Protein AF-A0A6J8AGY6-F1 (afdb_monomer)

pLDDT: mean 85.34, std 13.59, range [37.97, 97.62]

Foldseek 3Di:
DWFWWDWAPHTFIADEDAPAQFWEDEQVNQVPDPPHFDWDFDPDFDADPVGDTFPFGTWGFIWIGDPPDTDTGIYTYHSDPGGYDYPNNCVVQVWDADPVQCWIAGPNDTTHDDDPPPQPFDFDKDFPDDDDADAQGKDKTKIAGDPRPDGPCPPCQKDWDDDDPVVCVVQVKDWDTDIFGNPDRIDIIMIHRHNDRD

Nearest PDB structures (foldseek):
  7d66-assembly2_I  TM=8.067E-01  e=1.817E-06  Toxoplasma gondii GT1
  7d66-assembly2_L  TM=8.164E-01  e=3.300E-06  Toxoplasma gondii GT1
  7d66-assembly2_K  TM=8.014E-01  e=3.125E-06  Toxoplasma gondii GT1
  5yq8-assembly2_D  TM=7.417E-01  e=4.327E-06  Leishmania major
  5ys4-assembly1_D  TM=6.102E-01  e=2.150E-04  Leishmania major

InterPro domains:
  IPR001995 Peptidase A2A, retrovirus, catalytic [PS50175] (12-89)
  IPR021109 Aspartic peptidase domain superfamily [G3DSA:2.40.70.10] (1-110)
  IPR021109 Aspartic peptidase domain superfamily [SSF50630] (2-96)

Organism: Mytilus coruscus (NCBI:txid42192)

Mean predicted aligned error: 13.18 Å

Sequence (198 aa):
MMVKGHIESVPINWKIDTGAKRTFITEHVFNSIIEKPQLSPVDANYIAADGHSLKCKREAVMLVIFNDHVFEHKIIVGGVKYNLLGEDFILKNRCTWDPDESSFIIKGSRFPLGGNDGKGGSGRVVALQTILVPAGHEAIVKSSVVDKLDSPCKQSFLGILTPEKLFMEKFGLAIARTLVDSNQSVIFTRVLTPDRLM

Secondary structure (DSSP, 8-state):
-EEEEEETTEEEEEEE-TT-SS-EE-HHHHHH-SSPPPPEE----EE-TTSPEE---EEEEEEEEETTEEEEEEEEESS-SS-EE-HHHHHHTT-EEETTTTEEEETTEEEEEESSTT----EEEEESS-----TTEEEEEEEEEEEE---S-TT--EEEE---HHHHHHHT-EE--EEEETTSS-EEEEEEE-SS--

Solvent-accessible surface area (backbone atoms only — not comparable to full-atom values): 11424 Å² total; per-residue (Å²): 100,22,36,74,35,25,48,65,94,37,80,44,63,31,30,63,29,83,88,33,72,54,27,34,35,26,52,67,61,57,68,66,38,84,83,66,64,73,72,41,81,45,95,59,87,45,65,47,97,88,67,51,73,34,72,35,53,33,28,29,66,44,41,40,31,49,89,94,47,79,38,85,41,75,33,35,40,28,56,45,96,56,28,31,42,8,36,52,56,36,62,76,56,63,46,47,75,41,79,89,75,44,24,41,29,50,86,86,45,79,40,67,53,41,58,76,88,81,41,70,57,55,57,48,73,42,69,76,61,92,79,89,69,57,72,62,33,71,49,80,39,55,21,29,70,76,46,68,45,91,24,92,59,86,72,63,48,68,44,72,49,69,68,55,67,71,60,28,66,74,66,58,37,47,54,57,73,39,83,40,55,66,77,45,81,61,42,80,44,45,38,33,25,54,74,61,90,126

Structure (mmCIF, N/CA/C/O backbone):
data_AF-A0A6J8AGY6-F1
#
_entry.id   AF-A0A6J8AGY6-F1
#
loop_
_atom_site.group_PDB
_atom_site.id
_atom_site.type_symbol
_atom_site.label_atom_id
_atom_site.label_alt_id
_atom_site.label_comp_id
_atom_site.label_asym_id
_atom_site.label_entity_id
_atom_site.label_seq_id
_atom_site.pdbx_PDB_ins_code
_atom_site.Cartn_x
_atom_site.Cartn_y
_atom_site.Cartn_z
_atom_site.occupancy
_atom_site.B_iso_or_equiv
_atom_site.auth_seq_id
_atom_site.auth_comp_id
_atom_site.auth_asym_id
_atom_site.auth_atom_id
_atom_site.pdbx_PDB_model_num
ATOM 1 N N . MET A 1 1 ? -2.021 0.980 0.919 1.00 80.19 1 MET A N 1
ATOM 2 C CA . MET A 1 1 ? -1.129 2.002 1.492 1.00 80.19 1 MET A CA 1
ATOM 3 C C . MET A 1 1 ? -0.307 2.580 0.357 1.00 80.19 1 MET A C 1
ATOM 5 O O . MET A 1 1 ? 0.272 1.793 -0.385 1.00 80.19 1 MET A O 1
ATOM 9 N N . MET A 1 2 ? -0.320 3.896 0.167 1.00 89.06 2 MET A N 1
ATOM 10 C CA . MET A 1 2 ? 0.468 4.570 -0.864 1.00 89.06 2 MET A CA 1
ATOM 11 C C . MET A 1 2 ? 1.453 5.546 -0.229 1.00 89.06 2 MET A C 1
ATOM 13 O O . MET A 1 2 ? 1.167 6.131 0.811 1.00 89.06 2 MET A O 1
ATOM 17 N N . VAL A 1 3 ? 2.576 5.778 -0.887 1.00 91.81 3 VAL A N 1
ATOM 18 C CA . VAL A 1 3 ? 3.523 6.838 -0.542 1.00 91.81 3 VAL A CA 1
ATOM 19 C C . VAL A 1 3 ? 3.837 7.640 -1.801 1.00 91.81 3 VAL A C 1
ATOM 21 O O . VAL A 1 3 ? 3.983 7.076 -2.888 1.00 91.81 3 VAL A O 1
ATOM 24 N N . LYS A 1 4 ? 3.868 8.968 -1.682 1.00 93.00 4 LYS A N 1
ATOM 25 C CA . LYS A 1 4 ? 4.228 9.852 -2.796 1.00 93.00 4 LYS A CA 1
ATOM 26 C C . LYS A 1 4 ? 5.735 9.795 -3.020 1.00 93.00 4 LYS A C 1
ATOM 28 O O . LYS A 1 4 ? 6.499 9.816 -2.060 1.00 93.00 4 LYS A O 1
ATOM 33 N N . GLY A 1 5 ? 6.148 9.757 -4.276 1.00 94.25 5 GLY A N 1
ATOM 34 C CA . GLY A 1 5 ? 7.548 9.842 -4.672 1.00 94.25 5 GLY A CA 1
ATOM 35 C C . GLY A 1 5 ? 7.657 10.210 -6.143 1.00 94.25 5 GLY A C 1
ATOM 36 O O . GLY A 1 5 ? 6.667 10.589 -6.772 1.00 94.25 5 GLY A O 1
ATOM 37 N N . HIS A 1 6 ? 8.852 10.074 -6.693 1.00 96.12 6 HIS A N 1
ATOM 38 C CA . HIS A 1 6 ? 9.084 10.193 -8.124 1.00 96.12 6 HIS A CA 1
ATOM 39 C C . HIS A 1 6 ? 9.781 8.942 -8.644 1.00 96.12 6 HIS A C 1
ATOM 41 O O . HIS A 1 6 ? 10.454 8.222 -7.896 1.00 96.12 6 HIS A O 1
ATOM 47 N N . ILE A 1 7 ? 9.588 8.692 -9.932 1.00 96.38 7 ILE A N 1
ATOM 48 C CA . ILE A 1 7 ? 10.450 7.829 -10.720 1.00 96.38 7 ILE A CA 1
ATOM 49 C C . ILE A 1 7 ? 11.063 8.668 -11.829 1.00 96.38 7 ILE A C 1
ATOM 51 O O . ILE A 1 7 ? 10.335 9.292 -12.602 1.00 96.38 7 ILE A O 1
ATOM 55 N N . GLU A 1 8 ? 12.389 8.732 -11.874 1.00 95.06 8 GLU A N 1
ATOM 56 C CA . GLU A 1 8 ? 13.093 9.761 -12.638 1.00 95.06 8 GLU A CA 1
ATOM 57 C C . GLU A 1 8 ? 12.510 11.152 -12.310 1.00 95.06 8 GLU A C 1
ATOM 59 O O . GLU A 1 8 ? 12.400 11.532 -11.145 1.00 95.06 8 GLU A O 1
ATOM 64 N N . SER A 1 9 ? 12.057 11.894 -13.322 1.00 89.19 9 SER A N 1
ATOM 65 C CA . SER A 1 9 ? 11.386 13.189 -13.180 1.00 89.19 9 SER A CA 1
ATOM 66 C C . SER A 1 9 ? 9.858 13.106 -13.033 1.00 89.19 9 SER A C 1
ATOM 68 O O . SER A 1 9 ? 9.195 14.141 -12.960 1.00 89.19 9 SER A O 1
ATOM 70 N N . VAL A 1 10 ? 9.268 11.905 -12.993 1.00 95.56 10 VAL A N 1
ATOM 71 C CA . VAL A 1 10 ? 7.809 11.713 -13.021 1.00 95.56 10 VAL A CA 1
ATOM 72 C C . VAL A 1 10 ? 7.253 11.518 -11.604 1.00 95.56 10 VAL A C 1
ATOM 74 O O . VAL A 1 10 ? 7.587 10.522 -10.957 1.00 95.56 10 VAL A O 1
ATOM 77 N N . PRO A 1 11 ? 6.365 12.404 -11.110 1.00 94.81 11 PRO A N 1
ATOM 78 C CA . PRO A 1 11 ? 5.706 12.216 -9.821 1.00 94.81 11 PRO A CA 1
ATOM 79 C C . PRO A 1 11 ? 4.727 11.042 -9.874 1.00 94.81 11 PRO A C 1
ATOM 81 O O . PRO A 1 11 ? 3.885 10.956 -10.771 1.00 94.81 11 PRO A O 1
ATOM 84 N N . ILE A 1 12 ? 4.797 10.150 -8.885 1.00 94.69 12 ILE A N 1
ATOM 85 C CA . ILE A 1 12 ? 3.939 8.966 -8.800 1.00 94.69 12 ILE A CA 1
ATOM 86 C C . ILE A 1 12 ? 3.517 8.645 -7.366 1.00 94.69 12 ILE A C 1
ATOM 88 O O . ILE A 1 12 ? 4.176 8.984 -6.384 1.00 94.69 12 ILE A O 1
ATOM 92 N N . ASN A 1 13 ? 2.404 7.922 -7.254 1.00 93.06 13 ASN A N 1
ATOM 93 C CA . ASN A 1 13 ? 2.011 7.258 -6.019 1.00 93.06 13 ASN A CA 1
ATOM 94 C C . ASN A 1 13 ? 2.488 5.803 -6.064 1.00 93.06 13 ASN A C 1
ATOM 96 O O . ASN A 1 13 ? 2.074 5.036 -6.940 1.00 93.06 13 ASN A O 1
ATOM 100 N N . TRP A 1 14 ? 3.323 5.425 -5.102 1.00 94.50 14 TRP A N 1
ATOM 101 C CA . TRP A 1 14 ? 3.795 4.062 -4.897 1.00 94.50 14 TRP A CA 1
ATOM 102 C C . TRP A 1 14 ? 2.850 3.315 -3.974 1.00 94.50 14 TRP A C 1
ATOM 104 O O . TRP A 1 14 ? 2.705 3.705 -2.819 1.00 94.50 14 TRP A O 1
ATOM 114 N N . LYS A 1 15 ? 2.237 2.227 -4.435 1.00 94.06 15 LYS A N 1
ATOM 115 C CA . LYS A 1 15 ? 1.564 1.279 -3.549 1.00 94.06 15 LYS A CA 1
ATOM 116 C C . LYS A 1 15 ? 2.631 0.453 -2.841 1.00 94.06 15 LYS A C 1
ATOM 118 O O . LYS A 1 15 ? 3.348 -0.296 -3.495 1.00 94.06 15 LYS A O 1
ATOM 123 N N . ILE A 1 16 ? 2.719 0.569 -1.521 1.00 92.44 16 ILE A N 1
ATOM 124 C CA . ILE A 1 16 ? 3.600 -0.289 -0.723 1.00 92.44 16 ILE A CA 1
ATOM 125 C C . ILE A 1 16 ? 2.981 -1.685 -0.710 1.00 92.44 16 ILE A C 1
ATOM 127 O O . ILE A 1 16 ? 1.835 -1.848 -0.277 1.00 92.44 16 ILE A O 1
ATOM 131 N N . ASP A 1 17 ? 3.712 -2.666 -1.236 1.00 91.06 17 ASP A N 1
ATOM 132 C CA . ASP A 1 17 ? 3.214 -4.022 -1.446 1.00 91.06 17 ASP A CA 1
ATOM 133 C C . ASP A 1 17 ? 4.260 -5.049 -1.002 1.00 91.06 17 ASP A C 1
ATOM 135 O O . ASP A 1 17 ? 5.117 -5.479 -1.770 1.00 91.06 17 ASP A O 1
ATOM 139 N N . THR A 1 18 ? 4.182 -5.455 0.267 1.00 87.12 18 THR A N 1
ATOM 140 C CA . THR A 1 18 ? 5.059 -6.491 0.835 1.00 87.12 18 THR A CA 1
ATOM 141 C C . THR A 1 18 ? 4.805 -7.878 0.240 1.00 87.12 18 THR A C 1
ATOM 143 O O . THR A 1 18 ? 5.631 -8.765 0.418 1.00 87.12 18 THR A O 1
ATOM 146 N N . GLY A 1 19 ? 3.693 -8.082 -0.479 1.00 88.19 19 GLY A N 1
ATOM 147 C CA . GLY A 1 19 ? 3.430 -9.313 -1.228 1.00 88.19 19 GLY A CA 1
ATOM 148 C C . GLY A 1 19 ? 4.116 -9.348 -2.597 1.00 88.19 19 GLY A C 1
ATOM 149 O O . GLY A 1 19 ? 4.210 -10.411 -3.215 1.00 88.19 19 GLY A O 1
ATOM 150 N N . ALA A 1 20 ? 4.613 -8.209 -3.086 1.00 90.38 20 ALA A N 1
ATOM 151 C CA . ALA A 1 20 ? 5.329 -8.124 -4.349 1.00 90.38 20 ALA A CA 1
ATOM 152 C C . ALA A 1 20 ? 6.838 -8.292 -4.126 1.00 90.38 20 ALA A C 1
ATOM 154 O O . ALA A 1 20 ? 7.496 -7.420 -3.572 1.00 90.38 20 ALA A O 1
ATOM 155 N N . LYS A 1 21 ? 7.426 -9.381 -4.638 1.00 92.44 21 LYS A N 1
ATOM 156 C CA . LYS A 1 21 ? 8.881 -9.632 -4.538 1.00 92.44 21 LYS A CA 1
ATOM 157 C C . LYS A 1 21 ? 9.747 -8.640 -5.318 1.00 92.44 21 LYS A C 1
ATOM 159 O O . LYS A 1 21 ? 10.954 -8.582 -5.109 1.00 92.44 21 LYS A O 1
ATOM 164 N N . ARG A 1 22 ? 9.161 -7.934 -6.285 1.00 94.44 22 ARG A N 1
ATOM 165 C CA . ARG A 1 22 ? 9.844 -6.975 -7.159 1.00 94.44 22 ARG A CA 1
ATOM 166 C C . ARG A 1 22 ? 9.083 -5.661 -7.180 1.00 94.44 22 ARG A C 1
ATOM 168 O O . ARG A 1 22 ? 7.877 -5.640 -6.945 1.00 94.44 22 ARG A O 1
ATOM 175 N N . THR A 1 23 ? 9.791 -4.588 -7.489 1.00 96.56 23 THR A N 1
ATOM 176 C CA . THR A 1 23 ? 9.216 -3.255 -7.672 1.00 96.56 23 THR A CA 1
ATOM 177 C C . THR A 1 23 ? 8.765 -3.077 -9.122 1.00 96.56 23 THR A C 1
ATOM 179 O O . THR A 1 23 ? 9.503 -3.408 -10.055 1.00 96.56 23 THR A O 1
ATOM 182 N N . PHE A 1 24 ? 7.547 -2.565 -9.310 1.00 96.31 24 PHE A N 1
ATOM 183 C CA . PHE A 1 24 ? 6.899 -2.430 -10.617 1.00 96.31 24 PHE A CA 1
ATOM 184 C C . PHE A 1 24 ? 6.413 -1.003 -10.862 1.00 96.31 24 PHE A C 1
ATOM 186 O O . PHE A 1 24 ? 5.882 -0.359 -9.957 1.00 96.31 24 PHE A O 1
ATOM 193 N N . ILE A 1 25 ? 6.469 -0.554 -12.112 1.00 96.62 25 ILE A N 1
ATOM 194 C CA . ILE A 1 25 ? 5.735 0.629 -12.577 1.00 96.62 25 ILE A CA 1
ATOM 195 C C . ILE A 1 25 ? 4.789 0.259 -13.713 1.00 96.62 25 ILE A C 1
ATOM 197 O O . ILE A 1 25 ? 5.011 -0.695 -14.460 1.00 96.62 25 ILE A O 1
ATOM 201 N N . THR A 1 26 ? 3.722 1.034 -13.859 1.00 94.81 26 THR A N 1
ATOM 202 C CA . THR A 1 26 ? 2.809 0.901 -15.000 1.00 94.81 26 THR A CA 1
ATOM 203 C C . THR A 1 26 ? 3.488 1.338 -16.305 1.00 94.81 26 THR A C 1
ATOM 205 O O . THR A 1 26 ? 4.379 2.189 -16.300 1.00 94.81 26 THR A O 1
ATOM 208 N N . GLU A 1 27 ? 3.036 0.806 -17.447 1.00 93.19 27 GLU A N 1
ATOM 209 C CA . GLU A 1 27 ? 3.536 1.242 -18.765 1.00 93.19 27 GLU A CA 1
ATOM 210 C C . GLU A 1 27 ? 3.277 2.730 -19.005 1.00 93.19 27 GLU A C 1
ATOM 212 O O . GLU A 1 27 ? 4.114 3.423 -19.573 1.00 93.19 27 GLU A O 1
ATOM 217 N N . HIS A 1 28 ? 2.134 3.233 -18.529 1.00 93.69 28 HIS A N 1
ATOM 218 C CA . HIS A 1 28 ? 1.784 4.646 -18.617 1.00 93.69 28 HIS A CA 1
ATOM 219 C C . HIS A 1 28 ? 2.856 5.530 -17.970 1.00 93.69 28 HIS A C 1
ATOM 221 O O . HIS A 1 28 ? 3.349 6.450 -18.612 1.00 93.69 28 HIS A O 1
ATOM 227 N N . VAL A 1 29 ? 3.264 5.211 -16.736 1.00 95.62 29 VAL A N 1
ATOM 228 C CA . VAL A 1 29 ? 4.314 5.957 -16.026 1.00 95.62 29 VAL A CA 1
ATOM 229 C C . VAL A 1 29 ? 5.635 5.912 -16.784 1.00 95.62 29 VAL A C 1
ATOM 231 O O . VAL A 1 29 ? 6.247 6.957 -16.980 1.00 95.62 29 VAL A O 1
ATOM 234 N N . PHE A 1 30 ? 6.051 4.735 -17.264 1.00 95.38 30 PHE A N 1
ATOM 235 C CA . PHE A 1 30 ? 7.273 4.616 -18.064 1.00 95.38 30 PHE A CA 1
ATOM 236 C C . PHE A 1 30 ? 7.223 5.488 -19.327 1.00 95.38 30 PHE A C 1
ATOM 238 O O . PHE A 1 30 ? 8.188 6.167 -19.676 1.00 95.38 30 PHE A O 1
ATOM 245 N N . ASN A 1 31 ? 6.077 5.505 -20.007 1.00 94.19 31 ASN A N 1
ATOM 246 C CA . ASN A 1 31 ? 5.892 6.291 -21.221 1.00 94.19 31 ASN A CA 1
ATOM 247 C C . ASN A 1 31 ? 5.943 7.803 -20.961 1.00 94.19 31 ASN A C 1
ATOM 249 O O . ASN A 1 31 ? 6.384 8.539 -21.849 1.00 94.19 31 ASN A O 1
ATOM 253 N N . SER A 1 32 ? 5.557 8.247 -19.759 1.00 95.25 32 SER A N 1
ATOM 254 C CA . SER A 1 32 ? 5.641 9.644 -19.312 1.00 95.25 32 SER A CA 1
ATOM 255 C C . SER A 1 32 ? 7.060 10.117 -18.986 1.00 95.25 32 SER A C 1
ATOM 257 O O . SER A 1 32 ? 7.269 11.322 -18.866 1.00 95.25 32 SER A O 1
ATOM 259 N N . ILE A 1 33 ? 8.038 9.215 -18.857 1.00 95.19 33 ILE A N 1
ATOM 260 C CA . ILE A 1 33 ? 9.437 9.605 -18.651 1.00 95.19 33 ILE A CA 1
ATOM 261 C C . ILE A 1 33 ? 9.968 10.246 -19.943 1.00 95.19 33 ILE A C 1
ATOM 263 O O . ILE A 1 33 ? 9.842 9.670 -21.033 1.00 95.19 33 ILE A O 1
ATOM 267 N N . ILE A 1 34 ? 10.550 11.444 -19.811 1.00 91.81 34 ILE A N 1
ATOM 268 C CA . ILE A 1 34 ? 11.113 12.223 -20.926 1.00 91.81 34 ILE A CA 1
ATOM 269 C C . ILE A 1 34 ? 12.349 11.506 -21.480 1.00 91.81 34 ILE A C 1
ATOM 271 O O . ILE A 1 34 ? 12.348 11.059 -22.626 1.00 91.81 34 ILE A O 1
ATOM 275 N N . GLU A 1 35 ? 13.370 11.331 -20.641 1.00 91.56 35 GLU A N 1
ATOM 276 C CA . GLU A 1 35 ? 14.593 10.598 -20.972 1.00 91.56 35 GLU A CA 1
ATOM 277 C C . GLU A 1 35 ? 14.435 9.138 -20.552 1.00 91.56 35 GLU A C 1
ATOM 279 O O . GLU A 1 35 ? 14.661 8.770 -19.403 1.00 91.56 35 GLU A O 1
ATOM 284 N N . LYS A 1 36 ? 13.947 8.306 -21.478 1.00 92.06 36 LYS A N 1
ATOM 285 C CA . LYS A 1 36 ? 13.595 6.915 -21.174 1.00 92.06 36 LYS A CA 1
ATOM 286 C C . LYS A 1 36 ? 14.845 6.072 -20.890 1.00 92.06 36 LYS A C 1
ATOM 288 O O . LYS A 1 36 ? 15.692 5.951 -21.777 1.00 92.06 36 LYS A O 1
ATOM 293 N N . PRO A 1 37 ? 14.915 5.402 -19.726 1.00 93.25 37 PRO A N 1
ATOM 294 C CA . PRO A 1 37 ? 15.956 4.425 -19.441 1.00 93.25 37 PRO A CA 1
ATOM 295 C C . PRO A 1 37 ? 15.928 3.261 -20.436 1.00 93.25 37 PRO A C 1
ATOM 297 O O . PRO A 1 37 ? 14.868 2.874 -20.944 1.00 93.25 37 PRO A O 1
ATOM 300 N N . GLN A 1 38 ? 17.096 2.672 -20.699 1.00 94.50 38 GLN A N 1
ATOM 301 C CA . GLN A 1 38 ? 17.204 1.523 -21.592 1.00 94.50 38 GLN A CA 1
ATOM 302 C C . GLN A 1 38 ? 16.512 0.302 -20.978 1.00 94.50 38 GLN A C 1
ATOM 304 O O . GLN A 1 38 ? 16.843 -0.137 -19.879 1.00 94.50 38 GLN A O 1
ATOM 309 N N . LEU A 1 39 ? 15.565 -0.269 -21.724 1.00 93.81 39 LEU A N 1
ATOM 310 C CA . LEU A 1 39 ? 14.871 -1.486 -21.324 1.00 93.81 39 LEU A CA 1
ATOM 311 C C . LEU A 1 39 ? 15.707 -2.723 -21.663 1.00 93.81 39 LEU A C 1
ATOM 313 O O . LEU A 1 39 ? 16.164 -2.879 -22.797 1.00 93.81 39 LEU A O 1
ATOM 317 N N . SER A 1 40 ? 15.816 -3.640 -20.709 1.00 93.00 40 SER A N 1
ATOM 318 C CA . SER A 1 40 ? 16.304 -5.002 -20.912 1.00 93.00 40 SER A CA 1
ATOM 319 C C . SER A 1 40 ? 15.148 -6.005 -20.828 1.00 93.00 40 SER A C 1
ATOM 321 O O . SER A 1 40 ? 14.166 -5.755 -20.119 1.00 93.00 40 SER A O 1
ATOM 323 N N . PRO A 1 41 ? 15.218 -7.134 -21.553 1.00 89.31 41 PRO A N 1
ATOM 324 C CA . PRO A 1 41 ? 14.242 -8.205 -21.405 1.00 89.31 41 PRO A CA 1
ATOM 325 C C . PRO A 1 41 ? 14.274 -8.777 -19.985 1.00 89.31 41 PRO A C 1
ATOM 327 O O . PRO A 1 41 ? 15.308 -8.762 -19.317 1.00 89.31 41 PRO A O 1
ATOM 330 N N . VAL A 1 42 ? 13.126 -9.281 -19.539 1.00 85.25 42 VAL A N 1
ATOM 331 C CA . VAL A 1 42 ? 13.013 -10.031 -18.286 1.00 85.25 42 VAL A CA 1
ATOM 332 C C . VAL A 1 42 ? 12.729 -11.486 -18.619 1.00 85.25 42 VAL A C 1
ATOM 334 O O . VAL A 1 42 ? 11.708 -11.783 -19.234 1.00 85.25 42 VAL A O 1
ATOM 337 N N . ASP A 1 43 ? 13.605 -12.385 -18.175 1.00 69.00 43 ASP A N 1
ATOM 338 C CA . ASP A 1 43 ? 13.467 -13.831 -18.408 1.00 69.00 43 ASP A CA 1
ATOM 339 C C . ASP A 1 43 ? 12.476 -14.508 -17.441 1.00 69.00 43 ASP A C 1
ATOM 341 O O . ASP A 1 43 ? 12.213 -15.707 -17.528 1.00 69.00 43 ASP A O 1
ATOM 345 N N . ALA A 1 44 ? 11.907 -13.747 -16.502 1.00 76.19 44 ALA A N 1
ATOM 346 C CA . ALA A 1 44 ? 10.995 -14.247 -15.483 1.00 76.19 44 ALA A CA 1
ATOM 347 C C . ALA A 1 44 ? 9.522 -14.030 -15.862 1.00 76.19 44 ALA A C 1
ATOM 349 O O . ALA A 1 44 ? 9.101 -12.922 -16.190 1.00 76.19 44 ALA A O 1
ATOM 350 N N . ASN A 1 45 ? 8.713 -15.082 -15.710 1.00 79.56 45 ASN A N 1
ATOM 351 C CA . ASN A 1 45 ? 7.257 -14.970 -15.730 1.00 79.56 45 ASN A CA 1
ATOM 352 C C . ASN A 1 45 ? 6.762 -14.549 -14.344 1.00 79.56 45 ASN A C 1
ATOM 354 O O . ASN A 1 45 ? 6.869 -15.311 -13.382 1.00 79.56 45 ASN A O 1
ATOM 358 N N . TYR A 1 46 ? 6.196 -13.350 -14.244 1.00 83.38 46 TYR A N 1
ATOM 359 C CA . TYR A 1 46 ? 5.570 -12.890 -13.009 1.00 83.38 46 TYR A CA 1
ATOM 360 C C . TYR A 1 46 ? 4.118 -13.357 -12.928 1.00 83.38 46 TYR A C 1
ATOM 362 O O . TYR A 1 46 ? 3.388 -13.350 -13.921 1.00 83.38 46 TYR A O 1
ATOM 370 N N . ILE A 1 47 ? 3.706 -13.757 -11.728 1.00 83.50 47 ILE A N 1
ATOM 371 C CA . ILE A 1 47 ? 2.361 -14.243 -11.423 1.00 83.50 47 ILE A CA 1
ATOM 372 C C . ILE A 1 47 ? 1.798 -13.349 -10.318 1.00 83.50 47 ILE A C 1
ATOM 374 O O . ILE A 1 47 ? 2.475 -13.105 -9.317 1.00 83.50 47 ILE A O 1
ATOM 378 N N . ALA A 1 48 ? 0.591 -12.826 -10.517 1.00 82.31 48 ALA A N 1
ATOM 379 C CA . ALA A 1 48 ? -0.123 -12.077 -9.490 1.00 82.31 48 ALA A CA 1
ATOM 380 C C . ALA A 1 48 ? -0.645 -12.996 -8.380 1.00 82.31 48 ALA A C 1
ATOM 382 O O . ALA A 1 48 ? -0.714 -14.213 -8.522 1.00 82.31 48 ALA A O 1
ATOM 383 N N . ALA A 1 49 ? -1.051 -12.398 -7.260 1.00 76.44 49 ALA A N 1
ATOM 384 C CA . ALA A 1 49 ? -1.546 -13.139 -6.101 1.00 76.44 49 ALA A CA 1
ATOM 385 C C . ALA A 1 49 ? -2.800 -13.996 -6.386 1.00 76.44 49 ALA A C 1
ATOM 387 O O . ALA A 1 49 ? -3.042 -14.975 -5.691 1.00 76.44 49 ALA A O 1
ATOM 388 N N . ASP A 1 50 ? -3.583 -13.650 -7.407 1.00 78.56 50 ASP A N 1
ATOM 389 C CA . ASP A 1 50 ? -4.760 -14.392 -7.884 1.00 78.56 50 ASP A CA 1
ATOM 390 C C . ASP A 1 50 ? -4.421 -15.449 -8.961 1.00 78.56 50 ASP A C 1
ATOM 392 O O . ASP A 1 50 ? -5.318 -16.078 -9.520 1.00 78.56 50 ASP A O 1
ATOM 396 N N . GLY A 1 51 ? -3.135 -15.651 -9.265 1.00 79.56 51 GLY A N 1
ATOM 397 C CA . GLY A 1 51 ? -2.645 -16.702 -10.155 1.00 79.56 51 GLY A CA 1
ATOM 398 C C . GLY A 1 51 ? -2.555 -16.331 -11.637 1.00 79.56 51 GLY A C 1
ATOM 399 O O . GLY A 1 51 ? -2.046 -17.139 -12.416 1.00 79.56 51 GLY A O 1
ATOM 400 N N . HIS A 1 52 ? -2.985 -15.136 -12.065 1.00 82.19 52 HIS A N 1
ATOM 401 C CA . HIS A 1 52 ? -2.816 -14.747 -13.471 1.00 82.19 52 HIS A CA 1
ATOM 402 C C . HIS A 1 52 ? -1.380 -14.299 -13.777 1.00 82.19 52 HIS A C 1
AT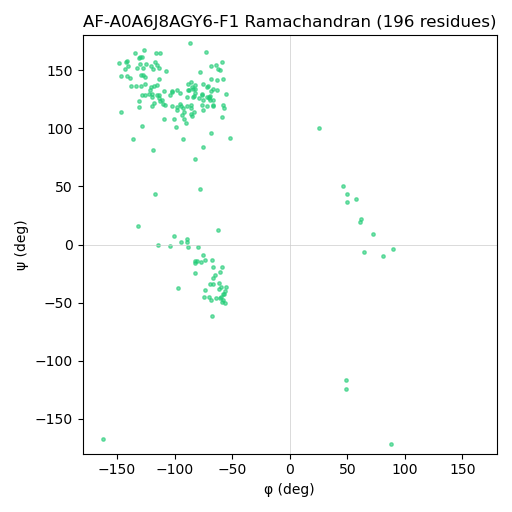OM 404 O O . HIS A 1 52 ? -0.687 -13.712 -12.945 1.00 82.19 52 HIS A O 1
ATOM 410 N N . SER A 1 53 ? -0.931 -14.551 -15.009 1.00 83.94 53 SER A N 1
ATOM 411 C CA . SER A 1 53 ? 0.383 -14.103 -15.473 1.00 83.94 53 SER A CA 1
ATOM 412 C C . SER A 1 53 ? 0.372 -12.607 -15.787 1.00 83.94 53 SER A C 1
ATOM 414 O O . SER A 1 53 ? -0.481 -12.118 -16.535 1.00 83.94 53 SER A O 1
ATOM 416 N N . LEU A 1 54 ? 1.345 -11.882 -15.238 1.00 83.25 54 LEU A N 1
ATOM 417 C CA . LEU A 1 54 ? 1.557 -10.474 -15.538 1.00 83.25 54 LEU A CA 1
ATOM 418 C C . LEU A 1 54 ? 2.345 -10.343 -16.838 1.00 83.25 54 LEU A C 1
ATOM 420 O O . LEU A 1 54 ? 3.410 -10.935 -17.010 1.00 83.25 54 LEU A O 1
ATOM 424 N N . LYS A 1 55 ? 1.848 -9.509 -17.754 1.00 80.75 55 LYS A N 1
ATOM 425 C CA . LYS A 1 55 ? 2.506 -9.214 -19.036 1.00 80.75 55 LYS A CA 1
ATOM 426 C C . LYS A 1 55 ? 3.673 -8.228 -18.871 1.00 80.75 55 LYS A C 1
ATOM 428 O O . LYS A 1 55 ? 3.766 -7.257 -19.612 1.00 80.75 55 LYS A O 1
ATOM 433 N N . CYS A 1 56 ? 4.561 -8.459 -17.909 1.00 79.69 56 CYS A N 1
ATOM 434 C CA . CYS A 1 56 ? 5.779 -7.669 -17.747 1.00 79.69 56 CYS A CA 1
ATOM 435 C C . CYS A 1 56 ? 6.916 -8.367 -18.496 1.00 79.69 56 CYS A C 1
ATOM 437 O O . CYS A 1 56 ? 7.328 -9.451 -18.098 1.00 79.69 56 CYS A O 1
ATOM 439 N N . LYS A 1 57 ? 7.419 -7.779 -19.586 1.00 75.44 57 LYS A N 1
ATOM 440 C CA . LYS A 1 57 ? 8.524 -8.376 -20.370 1.00 75.44 57 LYS A CA 1
ATOM 441 C C . LYS A 1 57 ? 9.813 -7.564 -20.341 1.00 75.44 57 LYS A C 1
ATOM 443 O O . LYS A 1 57 ? 10.771 -7.923 -21.020 1.00 75.44 57 LYS A O 1
ATOM 448 N N . ARG A 1 58 ? 9.817 -6.432 -19.636 1.00 90.38 58 ARG A N 1
ATOM 449 C CA . ARG A 1 58 ? 10.909 -5.463 -19.682 1.00 90.38 58 ARG A CA 1
ATOM 450 C C . ARG A 1 58 ? 11.207 -4.921 -18.292 1.00 90.38 58 ARG A C 1
ATOM 452 O O . ARG A 1 58 ? 10.291 -4.714 -17.497 1.00 90.38 58 ARG A O 1
ATOM 459 N N . GLU A 1 59 ? 12.480 -4.688 -18.025 1.00 94.44 59 GLU A N 1
ATOM 460 C CA . GLU A 1 59 ? 12.968 -4.015 -16.826 1.00 94.44 59 GLU A CA 1
ATOM 461 C C . GLU A 1 59 ? 13.962 -2.926 -17.206 1.00 94.44 59 GLU A C 1
ATOM 463 O O . GLU A 1 59 ? 14.508 -2.927 -18.308 1.00 94.44 59 GLU A O 1
ATOM 468 N N . ALA A 1 60 ? 14.182 -1.990 -16.297 1.00 95.62 60 ALA A N 1
ATOM 469 C CA . ALA A 1 60 ? 15.221 -0.982 -16.423 1.00 95.62 60 ALA A CA 1
ATOM 470 C C . ALA A 1 60 ? 15.742 -0.599 -15.041 1.00 95.62 60 ALA A C 1
ATOM 472 O O . ALA A 1 60 ? 15.057 -0.758 -14.028 1.00 95.62 60 ALA A O 1
ATOM 473 N N . VAL A 1 61 ? 16.971 -0.099 -15.011 1.00 96.69 61 VAL A N 1
ATOM 474 C CA . VAL A 1 61 ? 17.516 0.569 -13.833 1.00 96.69 61 VAL A CA 1
ATOM 475 C C . VAL A 1 61 ? 17.046 2.018 -13.868 1.00 96.69 61 VAL A C 1
ATOM 477 O O . VAL A 1 61 ? 17.159 2.668 -14.904 1.00 96.69 61 VAL A O 1
ATOM 480 N N . MET A 1 62 ? 16.455 2.474 -12.767 1.00 97.31 62 MET A N 1
ATOM 481 C CA . MET A 1 62 ? 15.814 3.781 -12.667 1.00 97.31 62 MET A CA 1
ATOM 482 C C . MET A 1 62 ? 16.062 4.427 -11.309 1.00 97.31 62 MET A C 1
ATOM 484 O O . MET A 1 62 ? 16.295 3.732 -10.312 1.00 97.31 62 MET A O 1
ATOM 488 N N . LEU A 1 63 ? 15.938 5.748 -11.256 1.00 97.56 63 LEU A N 1
ATOM 489 C CA . LEU A 1 63 ? 15.997 6.528 -10.028 1.00 97.56 63 LEU A CA 1
ATOM 490 C C . LEU A 1 63 ? 14.619 6.595 -9.365 1.00 97.56 63 LEU A C 1
ATOM 492 O O . LEU A 1 63 ? 13.698 7.237 -9.861 1.00 97.56 63 LEU A O 1
ATOM 496 N N . VAL A 1 64 ? 14.482 5.958 -8.205 1.00 97.62 64 VAL A N 1
ATOM 497 C CA . VAL A 1 64 ? 13.349 6.152 -7.294 1.00 97.62 64 VAL A CA 1
ATOM 498 C C . VAL A 1 64 ? 13.704 7.284 -6.341 1.00 97.62 64 VAL A C 1
ATOM 500 O O . VAL A 1 64 ? 14.755 7.241 -5.703 1.00 97.62 64 VAL A O 1
ATOM 503 N N . ILE A 1 65 ? 12.838 8.289 -6.231 1.00 96.25 65 ILE A N 1
ATOM 504 C CA . ILE A 1 65 ? 13.138 9.505 -5.469 1.00 96.25 65 ILE A CA 1
ATOM 505 C C . ILE A 1 65 ? 12.052 9.769 -4.428 1.00 96.25 65 ILE A C 1
ATOM 507 O O . ILE A 1 65 ? 10.859 9.821 -4.739 1.00 96.25 65 ILE A O 1
ATOM 511 N N . PHE A 1 66 ? 12.483 9.977 -3.187 1.00 94.50 66 PHE A N 1
ATOM 512 C CA . PHE A 1 66 ? 11.643 10.356 -2.056 1.00 94.50 66 PHE A CA 1
ATOM 513 C C . PHE A 1 66 ? 12.246 11.590 -1.376 1.00 94.50 66 PHE A C 1
ATOM 515 O O . PHE A 1 66 ? 13.210 11.470 -0.621 1.00 94.50 66 PHE A O 1
ATOM 522 N N . ASN A 1 67 ? 11.679 12.773 -1.641 1.00 89.00 67 ASN A N 1
ATOM 523 C CA . ASN A 1 67 ? 12.288 14.068 -1.305 1.00 89.00 67 ASN A CA 1
ATOM 524 C C . ASN A 1 67 ? 13.753 14.110 -1.781 1.00 89.00 67 ASN A C 1
ATOM 526 O O . ASN A 1 67 ? 14.008 13.960 -2.972 1.00 89.00 67 ASN A O 1
ATOM 530 N N . ASP A 1 68 ? 14.697 14.232 -0.851 1.00 89.56 68 ASP A N 1
ATOM 531 C CA . ASP A 1 68 ? 16.129 14.377 -1.124 1.00 89.56 68 ASP A CA 1
ATOM 532 C C . ASP A 1 68 ? 16.842 13.016 -1.247 1.00 89.56 68 ASP A C 1
ATOM 534 O O . ASP A 1 68 ? 18.045 12.942 -1.502 1.00 89.56 68 ASP A O 1
ATOM 538 N N . HIS A 1 6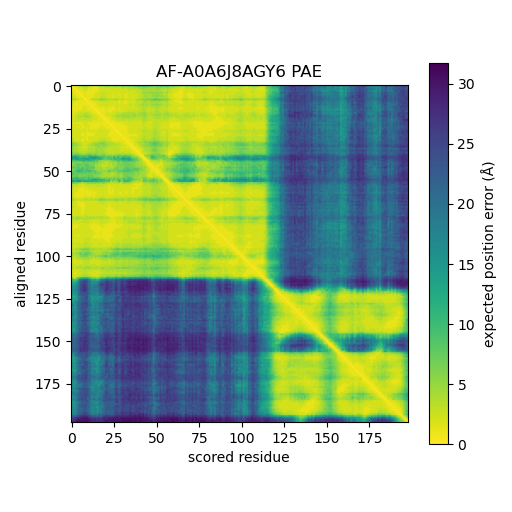9 ? 16.113 11.912 -1.046 1.00 94.38 69 HIS A N 1
ATOM 539 C CA . HIS A 1 69 ? 16.666 10.566 -1.125 1.00 94.38 69 HIS A CA 1
ATOM 540 C C . HIS A 1 69 ? 16.491 9.991 -2.523 1.00 94.38 69 HIS A C 1
ATOM 542 O O . HIS A 1 69 ? 15.369 9.745 -2.966 1.00 94.38 69 HIS A O 1
ATOM 548 N N . VAL A 1 70 ? 17.614 9.711 -3.179 1.00 96.25 70 VAL A N 1
ATOM 549 C CA . VAL A 1 70 ? 17.670 9.115 -4.516 1.00 96.25 70 VAL A CA 1
ATOM 550 C C . VAL A 1 70 ? 18.173 7.676 -4.418 1.00 96.25 70 VAL A C 1
ATOM 552 O O . VAL A 1 70 ? 19.173 7.397 -3.748 1.00 96.25 70 VAL A O 1
ATOM 555 N N . PHE A 1 71 ? 17.478 6.758 -5.085 1.00 97.25 71 PHE A N 1
ATOM 556 C CA . PHE A 1 71 ? 17.777 5.331 -5.072 1.00 97.25 71 PHE A CA 1
ATOM 557 C C . PHE A 1 71 ? 17.820 4.784 -6.490 1.00 97.25 71 PHE A C 1
ATOM 559 O O . PHE A 1 71 ? 16.805 4.748 -7.177 1.00 97.25 71 PHE A O 1
ATOM 566 N N . GLU A 1 72 ? 18.974 4.273 -6.898 1.00 97.31 72 GLU A N 1
ATOM 567 C CA . GLU A 1 72 ? 19.063 3.479 -8.115 1.00 97.31 72 GLU A CA 1
ATOM 568 C C . GLU A 1 72 ? 18.496 2.072 -7.857 1.00 97.31 72 GLU A C 1
ATOM 570 O O . GLU A 1 72 ? 18.956 1.322 -6.974 1.00 97.31 72 GLU A O 1
ATOM 575 N N . HIS A 1 73 ? 17.454 1.717 -8.606 1.00 97.62 73 HIS A N 1
ATOM 576 C CA . HIS A 1 73 ? 16.732 0.467 -8.418 1.00 97.62 73 HIS A CA 1
ATOM 577 C C . HIS A 1 73 ? 16.324 -0.162 -9.744 1.00 97.62 73 HIS A C 1
ATOM 579 O O . HIS A 1 73 ? 15.992 0.517 -10.709 1.00 97.62 73 HIS A O 1
ATOM 585 N N . LYS A 1 74 ? 16.338 -1.493 -9.783 1.00 96.06 74 LYS A N 1
ATOM 586 C CA . LYS A 1 74 ? 15.911 -2.267 -10.947 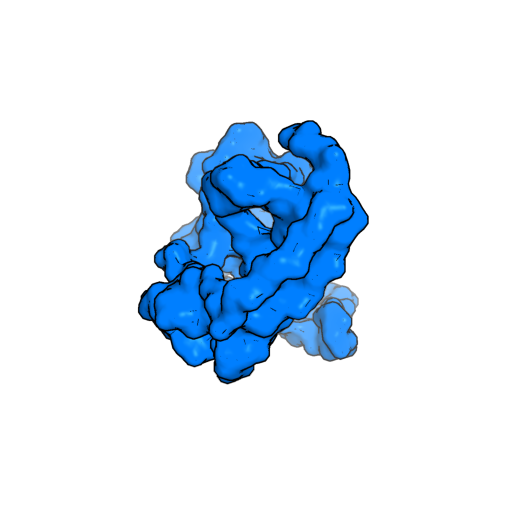1.00 96.06 74 LYS A CA 1
ATOM 587 C C . LYS A 1 74 ? 14.403 -2.475 -10.881 1.00 96.06 74 LYS A C 1
ATOM 589 O O . LYS A 1 74 ? 13.912 -3.130 -9.962 1.00 96.06 74 LYS A O 1
ATOM 594 N N . ILE A 1 75 ? 13.685 -1.944 -11.860 1.00 96.69 75 ILE A N 1
ATOM 595 C CA . ILE A 1 75 ? 12.226 -1.859 -11.856 1.00 96.69 75 ILE A CA 1
ATOM 596 C C . ILE A 1 75 ? 11.655 -2.598 -13.052 1.00 96.69 75 ILE A C 1
ATOM 598 O O . ILE A 1 75 ? 12.121 -2.451 -14.182 1.00 96.69 75 ILE A O 1
ATOM 602 N N . ILE A 1 76 ? 10.610 -3.376 -12.791 1.00 96.12 76 ILE A N 1
ATOM 603 C CA . ILE A 1 76 ? 9.850 -4.069 -13.821 1.00 96.12 76 ILE A CA 1
ATOM 604 C C . ILE A 1 76 ? 8.798 -3.122 -14.407 1.00 96.12 76 ILE A C 1
ATOM 606 O O . ILE A 1 76 ? 8.071 -2.449 -13.675 1.00 96.12 76 ILE A O 1
ATOM 610 N N . VAL A 1 77 ? 8.690 -3.085 -15.733 1.00 94.94 77 VAL A N 1
ATOM 611 C CA . VAL A 1 77 ? 7.753 -2.207 -16.440 1.00 94.94 77 VAL A CA 1
ATOM 612 C C . VAL A 1 77 ? 6.554 -3.003 -16.952 1.00 94.94 77 VAL A C 1
ATOM 614 O O . VAL A 1 77 ? 6.696 -4.003 -17.660 1.00 94.94 77 VAL A O 1
ATOM 617 N N . GLY A 1 78 ? 5.360 -2.512 -16.628 1.00 91.19 78 GLY A N 1
ATOM 618 C CA . GLY A 1 78 ? 4.087 -2.996 -17.150 1.00 91.19 78 GLY A CA 1
ATOM 619 C C . GLY A 1 78 ? 3.467 -4.138 -16.357 1.00 91.19 78 GLY A C 1
ATOM 620 O O . GLY A 1 78 ? 3.878 -4.434 -15.240 1.00 91.19 78 GLY A O 1
ATOM 621 N N . GLY A 1 79 ? 2.400 -4.724 -16.905 1.00 87.25 79 GLY A N 1
ATOM 622 C CA . GLY A 1 79 ? 1.654 -5.848 -16.319 1.00 87.25 79 GLY A CA 1
ATOM 623 C C . GLY A 1 79 ? 0.919 -5.587 -14.995 1.00 87.25 79 GLY A C 1
ATOM 624 O O . GLY A 1 79 ? 0.150 -6.441 -14.575 1.00 87.25 79 GLY A O 1
ATOM 625 N N . VAL A 1 80 ? 1.084 -4.422 -14.363 1.00 88.94 80 VAL A N 1
ATOM 626 C CA . VAL A 1 80 ? 0.427 -4.044 -13.101 1.00 88.94 80 VAL A CA 1
ATOM 627 C C . VAL A 1 80 ? -0.554 -2.885 -13.292 1.00 88.94 80 VAL A C 1
ATOM 629 O O . VAL A 1 80 ? -0.372 -2.037 -14.163 1.00 88.94 80 VAL A O 1
ATOM 632 N N . LYS A 1 81 ? -1.598 -2.825 -12.451 1.00 88.06 81 LYS A N 1
ATOM 633 C CA . LYS A 1 81 ? -2.579 -1.716 -12.444 1.00 88.06 81 LYS A CA 1
ATOM 634 C C . LYS A 1 81 ? -2.107 -0.487 -11.660 1.00 88.06 81 LYS A C 1
ATOM 636 O O . LYS A 1 81 ? -2.572 0.617 -11.914 1.00 88.06 81 LYS A O 1
ATOM 641 N N . TYR A 1 82 ? -1.206 -0.685 -10.702 1.00 90.19 82 TYR A N 1
ATOM 642 C CA . TYR A 1 82 ? -0.666 0.352 -9.824 1.00 90.19 82 TYR A CA 1
ATOM 643 C C . TYR A 1 82 ? 0.854 0.221 -9.777 1.00 90.19 82 TYR A C 1
ATOM 645 O O . TYR A 1 82 ? 1.364 -0.886 -9.923 1.00 90.19 82 TYR A O 1
ATOM 653 N N . ASN A 1 83 ? 1.571 1.320 -9.538 1.00 94.81 83 ASN A N 1
ATOM 654 C CA . ASN A 1 83 ? 3.012 1.254 -9.285 1.00 94.81 83 ASN A CA 1
ATOM 655 C C . ASN A 1 83 ? 3.228 0.601 -7.919 1.00 94.81 83 ASN A C 1
ATOM 657 O O . ASN A 1 83 ? 2.635 1.046 -6.935 1.00 94.81 83 ASN A O 1
ATOM 661 N N . LEU A 1 84 ? 4.028 -0.457 -7.863 1.00 95.50 84 LEU A N 1
ATOM 662 C CA . LEU A 1 84 ? 4.235 -1.270 -6.670 1.00 95.50 84 LEU A CA 1
ATOM 663 C C . LEU A 1 84 ? 5.650 -1.054 -6.155 1.00 95.50 84 LEU A C 1
ATOM 665 O O . LEU A 1 84 ? 6.607 -1.295 -6.888 1.00 95.50 84 LEU A O 1
ATOM 669 N N . LEU A 1 85 ? 5.774 -0.651 -4.895 1.00 95.81 85 LEU A N 1
ATOM 670 C CA . LEU A 1 85 ? 7.036 -0.678 -4.171 1.00 95.81 85 LEU A CA 1
ATOM 671 C C . LEU A 1 85 ? 7.135 -2.034 -3.478 1.00 95.81 85 LEU A C 1
ATOM 673 O O . LEU A 1 85 ? 6.413 -2.292 -2.510 1.00 95.81 85 LEU A O 1
ATOM 677 N N . GLY A 1 86 ? 7.964 -2.902 -4.048 1.00 95.75 86 GLY A N 1
ATOM 678 C CA . GLY A 1 86 ? 8.082 -4.292 -3.638 1.00 95.75 86 GLY A CA 1
ATOM 679 C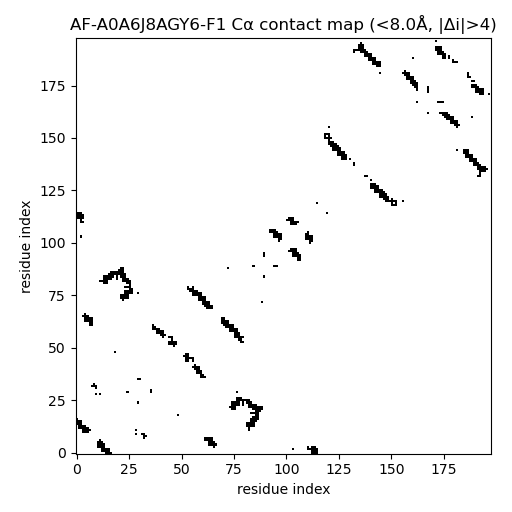 C . GLY A 1 86 ? 9.074 -4.509 -2.503 1.00 95.75 86 GLY A C 1
ATOM 680 O O . GLY A 1 86 ? 9.825 -3.619 -2.093 1.00 95.75 86 GLY A O 1
ATOM 681 N N . GLU A 1 87 ? 9.095 -5.746 -2.025 1.00 95.38 87 GLU A N 1
ATOM 682 C CA . GLU A 1 87 ? 9.991 -6.241 -0.986 1.00 95.38 87 GLU A CA 1
ATOM 683 C C . GLU A 1 87 ? 11.473 -6.018 -1.337 1.00 95.38 87 GLU A C 1
ATOM 685 O O . GLU A 1 87 ? 12.262 -5.657 -0.467 1.00 95.38 87 GLU A O 1
ATOM 690 N N . ASP A 1 88 ? 11.852 -6.140 -2.613 1.00 96.44 88 ASP A N 1
ATOM 691 C CA . ASP A 1 88 ? 13.219 -5.894 -3.087 1.00 96.44 88 ASP A CA 1
ATOM 692 C C . ASP A 1 88 ? 13.729 -4.487 -2.754 1.00 96.44 88 ASP A C 1
ATOM 694 O O . ASP A 1 88 ? 14.873 -4.326 -2.328 1.00 96.44 88 ASP A O 1
ATOM 698 N N . PHE A 1 89 ? 12.891 -3.465 -2.921 1.00 97.31 89 PHE A N 1
ATOM 699 C CA . PHE A 1 89 ? 13.235 -2.096 -2.556 1.00 97.31 89 PHE A CA 1
ATOM 700 C C . PHE A 1 89 ? 13.199 -1.900 -1.039 1.00 97.31 89 PHE A C 1
ATOM 702 O O . PHE A 1 89 ? 14.117 -1.301 -0.471 1.00 97.31 89 PHE A O 1
ATOM 709 N N . ILE A 1 90 ? 12.148 -2.413 -0.390 1.00 95.50 90 ILE A N 1
ATOM 710 C CA . ILE A 1 90 ? 11.910 -2.263 1.052 1.00 95.50 90 ILE A CA 1
ATOM 711 C C . ILE A 1 90 ? 13.080 -2.848 1.850 1.00 95.50 90 ILE A C 1
ATOM 713 O O . ILE A 1 90 ? 13.642 -2.166 2.708 1.00 95.50 90 ILE A O 1
ATOM 717 N N . LEU A 1 91 ? 13.493 -4.078 1.538 1.00 95.19 91 LEU A N 1
ATOM 718 C CA . LEU A 1 91 ? 14.588 -4.755 2.230 1.00 95.19 91 LEU A CA 1
ATOM 719 C C . LEU A 1 91 ? 15.942 -4.116 1.916 1.00 95.19 91 LEU A C 1
ATOM 721 O O . LEU A 1 91 ? 16.715 -3.850 2.839 1.00 95.19 91 LEU A O 1
ATOM 725 N N . LYS A 1 92 ? 16.221 -3.815 0.637 1.00 96.50 92 LYS A N 1
ATOM 726 C CA . LYS A 1 92 ? 17.491 -3.192 0.214 1.00 96.50 92 LYS A CA 1
ATOM 727 C C . LYS A 1 92 ? 17.744 -1.876 0.950 1.00 96.50 92 LYS A C 1
ATOM 729 O O . LYS A 1 92 ? 18.874 -1.610 1.354 1.00 96.50 92 LYS A O 1
ATOM 734 N N . ASN A 1 93 ? 16.697 -1.076 1.150 1.00 95.44 93 ASN A N 1
ATOM 735 C CA . ASN A 1 93 ? 16.796 0.248 1.765 1.00 95.44 93 ASN A CA 1
ATOM 736 C C . ASN A 1 93 ? 16.395 0.278 3.247 1.00 95.44 93 ASN A C 1
ATOM 738 O O . ASN A 1 93 ? 16.345 1.362 3.833 1.00 95.44 93 ASN A O 1
ATOM 742 N N . ARG A 1 94 ? 16.149 -0.894 3.856 1.00 93.81 94 ARG A N 1
ATOM 743 C CA . ARG A 1 94 ? 15.738 -1.058 5.263 1.00 93.81 94 ARG A CA 1
ATOM 744 C C . ARG A 1 94 ? 14.566 -0.150 5.634 1.00 93.81 94 ARG A C 1
ATOM 746 O O . ARG A 1 94 ? 14.586 0.512 6.672 1.00 93.81 94 ARG A O 1
ATOM 753 N N . CYS A 1 95 ? 13.575 -0.077 4.754 1.00 94.25 95 CYS A N 1
ATOM 754 C CA . CYS A 1 95 ? 12.395 0.731 5.000 1.00 94.25 95 CYS A CA 1
ATOM 755 C C . CYS A 1 95 ? 11.569 0.130 6.142 1.00 94.25 95 CYS A C 1
ATOM 757 O O . CYS A 1 95 ? 11.437 -1.091 6.245 1.00 94.25 95 CYS A O 1
ATOM 759 N N . THR A 1 96 ? 10.983 0.984 6.975 1.00 92.00 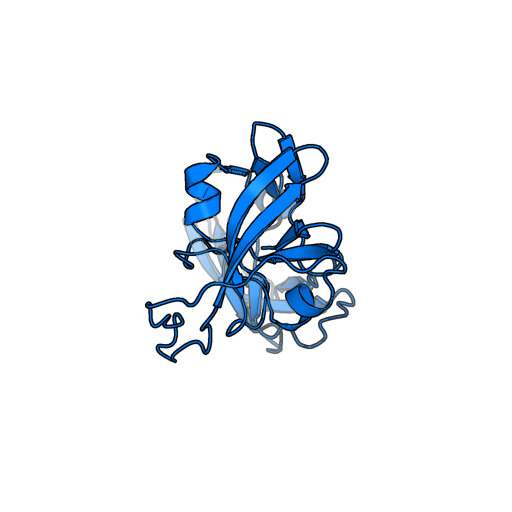96 THR A N 1
ATOM 760 C CA . THR A 1 96 ? 10.089 0.569 8.064 1.00 92.00 96 THR A CA 1
ATOM 761 C C . THR A 1 96 ? 8.756 1.303 7.979 1.00 92.00 96 THR A C 1
ATOM 763 O O . THR A 1 96 ? 8.586 2.244 7.203 1.00 92.00 96 THR A O 1
ATOM 766 N N . TRP A 1 97 ? 7.775 0.833 8.743 1.00 86.69 97 TRP A N 1
ATOM 767 C CA . TRP A 1 97 ? 6.459 1.449 8.845 1.00 86.69 97 TRP A CA 1
ATOM 768 C C . TRP A 1 97 ? 6.188 1.827 10.296 1.00 86.69 97 TRP A C 1
ATOM 770 O O . TRP A 1 97 ? 6.404 1.013 11.194 1.00 86.69 97 TRP A O 1
ATOM 780 N N . ASP A 1 98 ? 5.709 3.050 10.496 1.00 80.88 98 ASP A N 1
ATOM 781 C CA . ASP A 1 98 ? 5.164 3.523 11.759 1.00 80.88 98 ASP A CA 1
ATOM 782 C C . ASP A 1 98 ? 3.625 3.485 11.685 1.00 80.88 98 ASP A C 1
ATOM 784 O O . ASP A 1 98 ? 3.028 4.278 10.940 1.00 80.88 98 ASP A O 1
ATOM 788 N N . PRO A 1 99 ? 2.973 2.541 12.390 1.00 71.12 99 PRO A N 1
ATOM 789 C CA . PRO A 1 99 ? 1.522 2.410 12.386 1.00 71.12 99 PRO A CA 1
ATOM 790 C C . PRO A 1 99 ? 0.810 3.555 13.097 1.00 71.12 99 PRO A C 1
ATOM 792 O O . PRO A 1 99 ? -0.282 3.931 12.668 1.00 71.12 99 PRO A O 1
ATOM 795 N N . ASP A 1 100 ? 1.413 4.106 14.148 1.00 70.69 100 ASP A N 1
ATOM 796 C CA . ASP A 1 100 ? 0.782 5.116 14.995 1.00 70.69 100 ASP A CA 1
ATOM 797 C C . ASP A 1 100 ? 0.733 6.459 14.264 1.00 70.69 100 ASP A C 1
ATOM 799 O O . ASP A 1 100 ? -0.289 7.146 14.269 1.00 70.69 100 ASP A O 1
ATOM 803 N N . GLU A 1 101 ? 1.802 6.786 13.538 1.00 71.62 101 GLU A N 1
ATOM 804 C CA . GLU A 1 101 ? 1.887 8.005 12.729 1.00 71.62 101 GLU A CA 1
ATOM 805 C C . GLU A 1 101 ? 1.488 7.801 11.261 1.00 71.62 101 GLU A C 1
ATOM 807 O O . GLU A 1 101 ? 1.596 8.729 10.455 1.00 71.62 101 GLU A O 1
ATOM 812 N N . SER A 1 102 ? 1.065 6.591 10.877 1.00 81.25 102 SER A N 1
ATOM 813 C CA . SER A 1 102 ? 0.749 6.240 9.484 1.00 81.25 102 SER A CA 1
ATOM 814 C C . SER A 1 102 ? 1.830 6.720 8.505 1.00 81.25 102 SER A C 1
ATOM 816 O O . SER A 1 102 ? 1.543 7.376 7.500 1.00 81.25 102 SER A O 1
ATOM 818 N N . SER A 1 103 ? 3.090 6.396 8.799 1.00 86.31 103 SER A N 1
ATOM 819 C CA . SER A 1 103 ? 4.247 6.901 8.053 1.00 86.31 103 SER A CA 1
ATOM 820 C C . SER A 1 103 ? 5.147 5.776 7.550 1.00 86.31 103 SER A C 1
ATOM 822 O O . SER A 1 103 ? 5.432 4.814 8.259 1.00 86.31 103 SER A O 1
ATOM 824 N N . PHE A 1 104 ? 5.615 5.896 6.311 1.00 91.81 104 PHE A N 1
ATOM 825 C CA . PHE A 1 104 ? 6.679 5.065 5.756 1.00 91.81 104 PHE A CA 1
ATOM 826 C C . PHE A 1 104 ? 8.023 5.710 6.060 1.00 91.81 104 PHE A C 1
ATOM 828 O O . PHE A 1 104 ? 8.186 6.910 5.860 1.00 91.81 104 PHE A O 1
ATOM 835 N N . ILE A 1 105 ? 8.986 4.939 6.542 1.00 93.19 105 ILE A N 1
ATOM 836 C CA . ILE A 1 105 ? 10.284 5.455 6.966 1.00 93.19 105 ILE A CA 1
ATOM 837 C C . ILE A 1 105 ? 11.359 4.919 6.031 1.00 93.19 105 ILE A C 1
ATOM 839 O O . ILE A 1 105 ? 11.499 3.708 5.855 1.00 93.19 105 ILE A O 1
ATOM 843 N N . ILE A 1 106 ? 12.153 5.825 5.462 1.00 93.94 106 ILE A N 1
ATOM 844 C CA . ILE A 1 106 ? 13.304 5.491 4.618 1.00 93.94 106 ILE A CA 1
ATOM 845 C C . ILE A 1 106 ? 14.500 6.299 5.113 1.00 93.94 106 ILE A C 1
ATOM 847 O O . ILE A 1 106 ? 14.420 7.522 5.198 1.00 93.94 106 ILE A O 1
ATOM 851 N N . LYS A 1 107 ? 15.606 5.625 5.465 1.00 90.06 107 LYS A N 1
ATOM 852 C CA . LYS A 1 107 ? 16.831 6.267 5.991 1.00 90.06 107 LYS A CA 1
ATOM 853 C C . LYS A 1 107 ? 16.564 7.265 7.141 1.00 90.06 107 LYS A C 1
ATOM 855 O O . LYS A 1 107 ? 17.215 8.297 7.240 1.00 90.06 107 LYS A O 1
ATOM 860 N N . GLY A 1 108 ? 15.592 6.962 8.005 1.00 87.94 108 GLY A N 1
ATOM 861 C CA . GLY A 1 108 ? 15.203 7.810 9.140 1.00 87.94 108 GLY A CA 1
ATOM 862 C C . GLY A 1 108 ? 14.269 8.979 8.798 1.00 87.94 108 GLY A C 1
ATOM 863 O O . GLY A 1 108 ? 13.705 9.577 9.710 1.00 87.94 108 GLY A O 1
ATOM 864 N N . SER A 1 109 ? 14.041 9.280 7.516 1.00 91.69 109 SER A N 1
ATOM 865 C CA . SER A 1 109 ? 13.038 10.261 7.091 1.00 91.69 109 SER A CA 1
ATOM 866 C C . SER A 1 109 ? 11.647 9.632 7.052 1.00 91.69 109 SER A C 1
ATOM 868 O O . SER A 1 109 ? 11.481 8.510 6.571 1.00 91.69 109 SER A O 1
ATOM 870 N N . ARG A 1 110 ? 10.651 10.371 7.549 1.00 91.19 110 ARG A N 1
ATOM 871 C CA . ARG A 1 110 ? 9.242 9.962 7.598 1.00 91.19 110 ARG A CA 1
ATOM 872 C C . ARG A 1 110 ? 8.494 10.502 6.381 1.00 91.19 110 ARG A C 1
ATOM 874 O O . ARG A 1 110 ? 8.561 11.692 6.083 1.00 91.19 110 ARG A O 1
ATOM 881 N N . PHE A 1 111 ? 7.7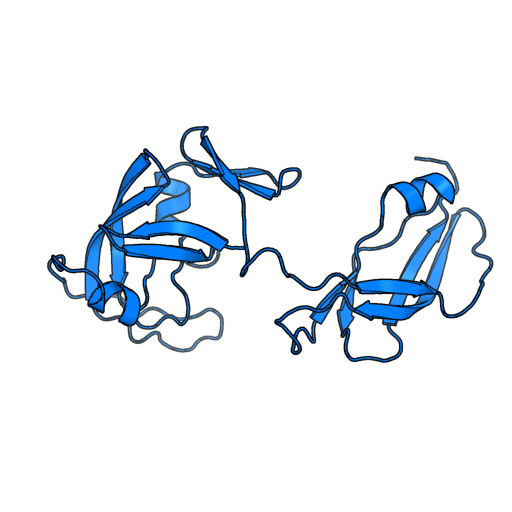60 9.624 5.710 1.00 89.38 111 PHE A N 1
ATOM 882 C CA . PHE A 1 111 ? 6.923 9.933 4.559 1.00 89.38 111 PHE A CA 1
ATOM 883 C C . PHE A 1 111 ? 5.474 9.584 4.892 1.00 89.38 111 PHE A C 1
ATOM 885 O O . PHE A 1 111 ? 5.183 8.415 5.163 1.00 89.38 111 PHE A O 1
ATOM 892 N N . PRO A 1 112 ? 4.553 10.558 4.868 1.00 85.81 112 PRO A N 1
ATOM 893 C CA . PRO A 1 112 ? 3.166 10.301 5.213 1.00 85.81 112 PRO A CA 1
ATOM 894 C C . PRO A 1 112 ? 2.553 9.320 4.216 1.00 85.81 112 PRO A C 1
ATOM 896 O O . PRO A 1 112 ? 2.685 9.469 2.994 1.00 85.81 112 PRO A O 1
ATOM 899 N N . LEU A 1 113 ? 1.863 8.315 4.744 1.00 84.56 113 LEU A N 1
ATOM 900 C CA . LEU A 1 113 ? 1.129 7.367 3.926 1.00 84.56 113 LEU A CA 1
ATOM 901 C C . LEU A 1 113 ? -0.189 7.990 3.486 1.00 84.56 113 LEU A C 1
ATOM 903 O O . LEU A 1 113 ? -0.994 8.443 4.294 1.00 84.56 113 LEU A O 1
ATOM 907 N N . GLY A 1 114 ? -0.422 7.979 2.181 1.00 67.50 114 GLY A N 1
ATOM 908 C CA . GLY A 1 114 ? -1.682 8.366 1.571 1.00 67.50 114 GLY A CA 1
ATOM 909 C C . GLY A 1 114 ? -2.378 7.178 0.919 1.00 67.50 114 GLY A C 1
ATOM 910 O O . GLY A 1 114 ? -1.801 6.135 0.645 1.00 67.50 114 GLY A O 1
ATOM 911 N N . GLY A 1 115 ? -3.648 7.339 0.607 1.00 50.38 115 GLY A N 1
ATOM 912 C CA . GLY A 1 115 ? -4.348 6.592 -0.429 1.00 50.38 115 GLY A CA 1
ATOM 913 C C . GLY A 1 115 ? -5.349 7.586 -0.975 1.00 50.38 115 GLY A C 1
ATOM 914 O O . GLY A 1 115 ? -6.143 8.053 -0.174 1.00 50.38 115 GLY A O 1
ATOM 915 N N . ASN A 1 116 ? -5.199 8.003 -2.238 1.00 40.66 116 ASN A N 1
ATOM 916 C CA . ASN A 1 116 ? -5.933 9.102 -2.886 1.00 40.66 116 ASN A CA 1
ATOM 917 C C . ASN A 1 116 ? -6.470 10.187 -1.924 1.00 40.66 116 ASN A C 1
ATOM 919 O O . ASN A 1 116 ? -7.521 10.061 -1.299 1.00 40.66 116 ASN A O 1
ATOM 923 N N . ASP A 1 117 ? -5.740 11.296 -1.854 1.00 38.12 117 ASP A N 1
ATOM 924 C CA . ASP A 1 117 ? -6.268 12.591 -1.409 1.00 38.12 117 ASP A CA 1
ATOM 925 C C . ASP A 1 117 ? -6.802 12.676 0.026 1.00 38.12 117 ASP A C 1
ATOM 927 O O . ASP A 1 117 ? -7.595 13.563 0.317 1.00 38.12 117 ASP A O 1
ATOM 931 N N . GLY A 1 118 ? -6.401 11.792 0.945 1.00 37.97 118 GLY A N 1
ATOM 932 C CA . GLY A 1 118 ? -6.857 11.887 2.339 1.00 37.97 118 GLY A CA 1
ATOM 933 C C . GLY A 1 118 ? -8.378 11.754 2.496 1.00 37.97 118 GLY A C 1
ATOM 934 O O . GLY A 1 118 ? -8.926 12.151 3.518 1.00 37.97 118 GLY A O 1
ATOM 935 N N . LYS A 1 119 ? -9.069 11.194 1.494 1.00 43.41 119 LYS A N 1
ATOM 936 C CA . LYS A 1 119 ? -10.525 10.998 1.500 1.00 43.41 119 LYS A CA 1
ATOM 937 C C . LYS A 1 119 ? -10.897 9.521 1.451 1.00 43.41 119 LYS A C 1
ATOM 939 O O . LYS A 1 119 ? -11.825 9.127 0.742 1.00 43.41 119 LYS A O 1
ATOM 944 N N . GLY A 1 120 ? -10.200 8.690 2.227 1.00 48.62 120 GLY A N 1
ATOM 945 C CA . GLY A 1 120 ? -10.812 7.447 2.686 1.00 48.62 120 GLY A CA 1
ATOM 946 C C . GLY A 1 120 ? -12.055 7.839 3.477 1.00 48.62 120 GLY A C 1
ATOM 947 O O . GLY A 1 120 ? -11.926 8.478 4.515 1.00 48.62 120 GLY A O 1
ATOM 948 N N . GLY A 1 121 ? -13.245 7.570 2.937 1.00 56.69 121 GLY A N 1
ATOM 949 C CA . GLY A 1 121 ? -14.491 7.938 3.601 1.00 56.69 121 GLY A CA 1
ATOM 950 C C . GLY A 1 121 ? -14.539 7.311 4.982 1.00 56.69 121 GLY A C 1
ATOM 951 O O . GLY A 1 121 ? -14.518 6.087 5.097 1.00 56.69 121 GLY A O 1
ATOM 952 N N . SER A 1 122 ? -14.579 8.135 6.022 1.00 66.56 122 SER A N 1
ATOM 953 C CA . SER A 1 122 ? -14.920 7.680 7.359 1.00 66.56 122 SER A CA 1
ATOM 954 C C . SER A 1 122 ? -16.433 7.766 7.529 1.00 66.56 122 SER A C 1
ATOM 956 O O . SER A 1 122 ? -17.097 8.686 7.051 1.00 66.56 122 SER A O 1
ATOM 958 N N . GLY A 1 123 ? -16.985 6.736 8.159 1.00 76.69 123 GLY A N 1
ATOM 959 C CA . GLY A 1 123 ? -18.398 6.642 8.477 1.00 76.69 123 GLY A CA 1
ATOM 960 C C . GLY A 1 123 ? -18.576 6.649 9.982 1.00 76.69 123 GLY A C 1
ATOM 961 O O . GLY A 1 123 ? -17.942 5.837 10.658 1.00 76.69 123 GLY A O 1
ATOM 962 N N . ARG A 1 124 ? -19.444 7.509 10.524 1.00 85.31 124 ARG A N 1
ATOM 963 C CA . ARG A 1 124 ? -19.844 7.355 11.930 1.00 85.31 124 ARG A CA 1
ATOM 964 C C . ARG A 1 124 ? -20.747 6.134 12.062 1.00 85.31 124 ARG A C 1
ATOM 966 O O . ARG A 1 124 ? -21.749 6.027 11.355 1.00 85.31 124 ARG A O 1
ATOM 973 N N . VAL A 1 125 ? -20.392 5.231 12.972 1.00 88.44 125 VAL A N 1
ATOM 974 C CA . VAL A 1 125 ? -21.180 4.039 13.293 1.00 88.44 125 VAL A CA 1
ATOM 975 C C . VAL A 1 125 ? -21.928 4.267 14.593 1.00 88.44 125 VAL A C 1
ATOM 977 O O . VAL A 1 125 ? -21.340 4.690 15.586 1.00 88.44 125 VAL A O 1
ATOM 980 N N . VAL A 1 126 ? -23.223 3.973 14.588 1.00 90.62 126 VAL A N 1
ATOM 981 C CA . VAL A 1 126 ? -24.082 4.075 15.770 1.00 90.62 126 VAL A CA 1
ATOM 982 C C . VAL A 1 126 ? -24.794 2.756 16.014 1.00 90.62 126 VAL A C 1
ATOM 984 O O . VAL A 1 126 ? -25.176 2.068 15.068 1.00 90.62 126 VAL A O 1
ATOM 987 N N . ALA A 1 127 ? -24.991 2.407 17.283 1.00 91.12 127 ALA A N 1
ATOM 988 C CA . ALA A 1 127 ? -25.854 1.294 17.650 1.00 91.12 127 ALA A CA 1
ATOM 989 C C . ALA A 1 127 ? -27.310 1.639 17.300 1.00 91.12 127 ALA A C 1
ATOM 991 O O . ALA A 1 127 ? -27.787 2.729 17.609 1.00 91.12 127 ALA A O 1
ATOM 992 N N . LEU A 1 128 ? -28.021 0.703 16.675 1.00 93.00 128 LEU A N 1
ATOM 993 C CA . LEU A 1 128 ? -29.437 0.863 16.317 1.00 93.00 128 LEU A CA 1
ATOM 994 C C . LEU A 1 128 ? -30.377 0.677 17.511 1.00 93.00 128 LEU A C 1
ATOM 996 O O . LEU A 1 128 ? -31.556 1.005 17.435 1.00 93.00 128 LEU A O 1
ATOM 1000 N N . GLN A 1 129 ? -29.861 0.116 18.599 1.00 87.81 129 GLN A N 1
ATOM 1001 C CA . GLN A 1 129 ? -30.612 -0.170 19.807 1.00 87.81 129 GLN A CA 1
ATOM 1002 C C . GLN A 1 129 ? -29.716 -0.004 21.028 1.00 87.81 129 GLN A C 1
ATOM 1004 O O . GLN A 1 129 ? -28.530 -0.343 21.001 1.00 87.81 129 GLN A O 1
ATOM 1009 N N . THR A 1 130 ? -30.305 0.474 22.117 1.00 88.81 130 THR A N 1
ATOM 1010 C CA . THR A 1 130 ? -29.675 0.429 23.433 1.00 88.81 130 THR A CA 1
ATOM 1011 C C . THR A 1 130 ? -29.762 -0.993 23.968 1.00 88.81 130 THR A C 1
ATOM 1013 O O . THR A 1 130 ? -30.842 -1.581 24.004 1.00 88.81 130 THR A O 1
ATOM 1016 N N . ILE A 1 131 ? -28.629 -1.542 24.395 1.00 87.81 131 ILE A N 1
ATOM 1017 C CA . ILE A 1 131 ? -28.569 -2.833 25.079 1.00 87.81 131 ILE A CA 1
ATOM 1018 C C . ILE A 1 131 ? -27.795 -2.691 26.385 1.00 87.81 131 ILE A C 1
ATOM 1020 O O . ILE A 1 131 ? -26.902 -1.851 26.495 1.00 87.81 131 ILE A O 1
ATOM 1024 N N . LEU A 1 132 ? -28.123 -3.537 27.357 1.00 90.12 132 LEU A N 1
ATOM 1025 C CA . LEU A 1 132 ? -27.324 -3.716 28.561 1.00 90.12 132 LEU A CA 1
ATOM 1026 C C . LEU A 1 132 ? -26.373 -4.895 28.332 1.00 90.12 132 LEU A C 1
ATOM 1028 O O . LEU A 1 132 ? -26.833 -6.012 28.103 1.00 90.12 132 LEU A O 1
ATOM 1032 N N . VAL A 1 133 ? -25.065 -4.650 28.401 1.00 89.50 133 VAL A N 1
ATOM 1033 C CA . VAL A 1 133 ? -24.039 -5.702 28.374 1.00 89.50 133 VAL A CA 1
ATOM 1034 C C . VAL A 1 133 ? -23.433 -5.783 29.774 1.00 89.50 133 VAL A C 1
ATOM 1036 O O . VAL A 1 133 ? -22.742 -4.838 30.168 1.00 89.50 133 VAL A O 1
ATOM 1039 N N . PRO A 1 134 ? -23.715 -6.844 30.552 1.00 89.69 134 PRO A N 1
ATOM 1040 C CA . PRO A 1 134 ? -23.174 -6.983 31.899 1.00 89.69 134 PRO A CA 1
ATOM 1041 C C . PRO A 1 134 ? -21.641 -6.977 31.909 1.00 89.69 134 PRO A C 1
ATOM 1043 O O . PRO A 1 134 ? -20.998 -7.319 30.918 1.00 89.69 134 PRO A O 1
ATOM 1046 N N . ALA A 1 135 ? -21.045 -6.624 33.047 1.00 89.62 135 ALA A N 1
ATOM 1047 C CA . ALA A 1 135 ? -19.596 -6.706 33.221 1.00 89.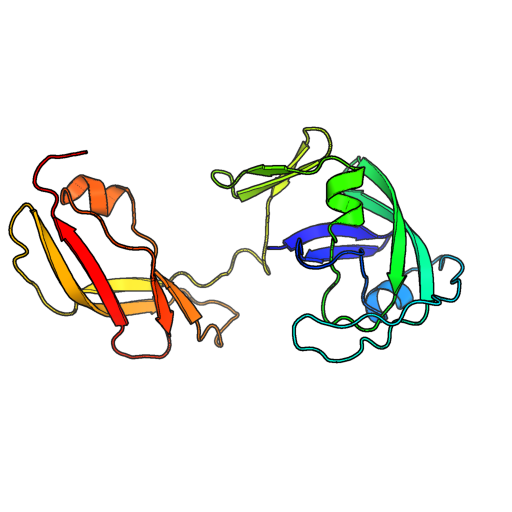62 135 ALA A CA 1
ATOM 1048 C C . ALA A 1 135 ? -19.088 -8.142 32.989 1.00 89.62 135 ALA A C 1
ATOM 1050 O O . ALA A 1 135 ? -19.760 -9.113 33.344 1.00 89.62 135 ALA A O 1
ATOM 1051 N N . GLY A 1 136 ? -17.919 -8.275 32.367 1.00 90.44 136 GLY A N 1
ATOM 1052 C CA . GLY A 1 136 ? -17.329 -9.555 31.968 1.00 90.44 136 GLY A CA 1
ATOM 1053 C C . GLY A 1 136 ? -18.012 -10.242 30.779 1.00 90.44 136 GLY A C 1
ATOM 1054 O O . GLY A 1 136 ? -17.706 -11.400 30.508 1.00 90.44 136 GLY A O 1
ATOM 1055 N N . HIS A 1 137 ? -18.939 -9.574 30.084 1.00 92.88 137 HIS A N 1
ATOM 1056 C CA . HIS A 1 137 ? -19.685 -10.162 28.970 1.00 92.88 137 HIS A CA 1
ATOM 1057 C C . HIS A 1 137 ? -19.420 -9.442 27.652 1.00 92.88 137 HIS A C 1
ATOM 1059 O O . HIS A 1 137 ? -19.072 -8.261 27.602 1.00 92.88 137 HIS A O 1
ATOM 1065 N N . GLU A 1 138 ? -19.651 -10.170 26.566 1.00 94.19 138 GLU A N 1
ATOM 1066 C CA . GLU A 1 138 ? -19.650 -9.635 25.215 1.00 94.19 138 GLU A CA 1
ATOM 1067 C C . GLU A 1 138 ? -21.031 -9.716 24.570 1.00 94.19 138 GLU A C 1
ATOM 1069 O O . GLU A 1 138 ? -21.857 -10.565 24.908 1.00 94.19 138 GLU A O 1
ATOM 1074 N N . ALA A 1 139 ? -21.270 -8.831 23.610 1.00 94.38 139 ALA A N 1
ATOM 1075 C CA . ALA A 1 139 ? -22.485 -8.819 22.818 1.00 94.38 139 ALA A CA 1
ATOM 1076 C C . ALA A 1 139 ? -22.193 -8.424 21.371 1.00 94.38 139 ALA A C 1
ATOM 1078 O O . ALA A 1 139 ? -21.284 -7.644 21.076 1.00 94.38 139 ALA A O 1
ATOM 1079 N N . ILE A 1 140 ? -23.019 -8.935 20.460 1.00 95.06 140 ILE A N 1
ATOM 1080 C CA . ILE A 1 140 ? -23.070 -8.473 19.076 1.00 95.06 140 ILE A CA 1
ATOM 1081 C C . ILE A 1 140 ? -24.224 -7.480 18.959 1.00 95.06 140 ILE A C 1
ATOM 1083 O O . ILE A 1 140 ? -25.391 -7.829 19.137 1.00 95.06 140 ILE A O 1
ATOM 1087 N N . VAL A 1 141 ? -23.888 -6.233 18.653 1.00 93.75 141 VAL A N 1
ATOM 1088 C CA . VAL A 1 141 ? -24.821 -5.110 18.567 1.00 93.75 141 VAL A CA 1
ATOM 1089 C C . VAL A 1 141 ? -25.126 -4.818 17.108 1.00 93.75 141 VAL A C 1
ATOM 1091 O O . VAL A 1 141 ? -24.217 -4.713 16.284 1.00 93.75 141 VAL A O 1
ATOM 1094 N N . LYS A 1 142 ? -26.413 -4.677 16.781 1.00 94.69 142 LYS A N 1
ATOM 1095 C CA . LYS A 1 142 ? -26.830 -4.152 15.480 1.00 94.69 142 LYS A CA 1
ATOM 1096 C C . LYS A 1 142 ? -26.495 -2.668 15.421 1.00 94.69 142 LYS A C 1
ATOM 1098 O O . LYS A 1 142 ? -26.935 -1.903 16.279 1.00 94.69 142 LYS A O 1
ATOM 1103 N N . SER A 1 143 ? -25.778 -2.276 14.385 1.00 93.31 143 SER A N 1
ATOM 1104 C CA . SER A 1 143 ? -25.295 -0.915 14.188 1.00 93.31 143 SER A CA 1
ATOM 1105 C C . SER A 1 143 ? -25.551 -0.460 12.757 1.00 93.31 143 SER A C 1
ATOM 1107 O O . SER A 1 143 ? -25.831 -1.272 11.878 1.00 93.31 143 SER A O 1
ATOM 1109 N N . SER A 1 144 ? -25.459 0.840 12.508 1.00 91.06 144 SER A N 1
ATOM 1110 C CA . SER A 1 144 ? -25.588 1.413 11.169 1.00 91.06 144 SER A CA 1
ATOM 1111 C C . SER A 1 144 ? -24.588 2.542 10.952 1.00 91.06 144 SER A C 1
ATOM 1113 O O . SER A 1 144 ? -24.135 3.177 11.907 1.00 91.06 144 SER A O 1
ATOM 1115 N N . VAL A 1 145 ? -24.229 2.767 9.690 1.00 88.25 145 VAL A N 1
ATOM 1116 C CA . VAL A 1 145 ? -23.331 3.843 9.264 1.00 88.25 145 VAL A CA 1
ATOM 1117 C C . VAL A 1 145 ? -24.187 5.061 8.914 1.00 88.25 145 VAL A C 1
ATOM 1119 O O . VAL A 1 145 ? -24.883 5.040 7.903 1.00 88.25 145 VAL A O 1
ATOM 1122 N N . VAL A 1 146 ? -24.155 6.106 9.744 1.00 80.25 146 VAL A N 1
ATOM 1123 C CA . VAL A 1 146 ? -25.077 7.257 9.628 1.00 80.25 146 VAL A CA 1
ATOM 1124 C C . VAL A 1 146 ? -24.492 8.446 8.875 1.00 80.25 146 VAL A C 1
ATOM 1126 O O . VAL A 1 146 ? -25.191 9.053 8.075 1.00 80.25 146 VAL A O 1
ATOM 1129 N N . ASP A 1 147 ? -23.204 8.732 9.056 1.00 68.19 147 ASP A N 1
ATOM 1130 C CA . ASP A 1 147 ? -22.541 9.864 8.404 1.00 68.19 147 ASP A CA 1
ATOM 1131 C C . ASP A 1 147 ? -21.423 9.337 7.520 1.00 68.19 147 ASP A C 1
ATOM 1133 O O . ASP A 1 147 ? -20.266 9.295 7.937 1.00 68.19 147 ASP A O 1
ATOM 1137 N N . LYS A 1 148 ? -21.763 8.877 6.312 1.00 65.19 148 LYS A N 1
ATOM 1138 C CA . LYS A 1 148 ? -20.748 8.625 5.285 1.00 65.19 148 LYS A CA 1
ATOM 1139 C C . LYS A 1 148 ? -20.209 9.992 4.874 1.00 65.19 148 LYS A C 1
ATOM 1141 O O . LYS A 1 148 ? -20.845 10.672 4.076 1.00 65.19 148 LYS A O 1
ATOM 1146 N N . LEU A 1 149 ? -19.085 10.420 5.451 1.00 56.28 149 LEU A N 1
ATOM 1147 C CA . LEU A 1 149 ? -18.422 11.639 4.994 1.00 56.28 149 LEU A CA 1
ATOM 1148 C C . LEU A 1 149 ? -18.155 11.483 3.498 1.00 56.28 149 LEU A C 1
ATOM 1150 O O . LEU A 1 149 ? -17.649 10.436 3.085 1.00 56.28 149 LEU A O 1
ATOM 1154 N N . ASP A 1 150 ? -18.554 12.493 2.715 1.00 47.88 150 ASP A N 1
ATOM 1155 C CA . ASP A 1 150 ? -18.503 12.505 1.252 1.00 47.88 150 ASP A CA 1
ATOM 1156 C C . ASP A 1 150 ? -17.103 12.132 0.760 1.00 47.88 150 ASP A C 1
ATOM 1158 O O . ASP A 1 150 ? -16.198 12.955 0.598 1.00 47.88 150 ASP A O 1
ATOM 1162 N N . SER A 1 151 ? -16.919 10.839 0.526 1.00 48.16 151 SER A N 1
ATOM 1163 C CA . SER A 1 151 ? -15.739 10.322 -0.123 1.00 48.16 151 SER A CA 1
ATOM 1164 C C . SER A 1 151 ? -15.968 10.429 -1.627 1.00 48.16 151 SER A C 1
ATOM 1166 O O . SER A 1 151 ? -17.026 10.025 -2.119 1.00 48.16 151 SER A O 1
ATOM 1168 N N . PRO A 1 152 ? -14.976 10.895 -2.404 1.00 45.22 152 PRO A N 1
ATOM 1169 C CA . PRO A 1 152 ? -15.000 10.745 -3.854 1.00 45.22 152 PRO A CA 1
ATOM 1170 C C . PRO A 1 152 ? -15.084 9.259 -4.249 1.00 45.22 152 PRO A C 1
ATOM 1172 O O . PRO A 1 152 ? -15.545 8.931 -5.340 1.00 45.22 152 PRO A O 1
ATOM 1175 N N . CYS A 1 153 ? -14.730 8.348 -3.336 1.00 43.59 153 CYS A N 1
ATOM 1176 C CA . CYS A 1 153 ? -14.974 6.920 -3.446 1.00 43.59 153 CYS A CA 1
ATOM 1177 C C . CYS A 1 153 ? -16.411 6.589 -3.008 1.00 43.59 153 CYS A C 1
ATOM 1179 O O . CYS A 1 153 ? -16.632 5.956 -1.977 1.00 43.59 153 CYS A O 1
ATOM 1181 N N . LYS A 1 154 ? -17.408 6.923 -3.838 1.00 46.78 154 LYS A N 1
ATOM 1182 C CA . LYS A 1 154 ? -18.802 6.433 -3.708 1.00 46.78 154 LYS A CA 1
ATOM 1183 C C . LYS A 1 154 ? -18.947 4.898 -3.851 1.00 46.78 154 LYS A C 1
ATOM 1185 O O . LYS A 1 154 ? -20.050 4.397 -4.027 1.00 46.78 154 LYS A O 1
ATOM 1190 N N . GLN A 1 155 ? -17.844 4.148 -3.820 1.00 51.62 155 GLN A N 1
ATOM 1191 C CA . GLN A 1 155 ? -17.766 2.715 -4.120 1.00 51.62 155 GLN A CA 1
ATOM 1192 C C . GLN A 1 155 ? -16.987 1.910 -3.067 1.00 5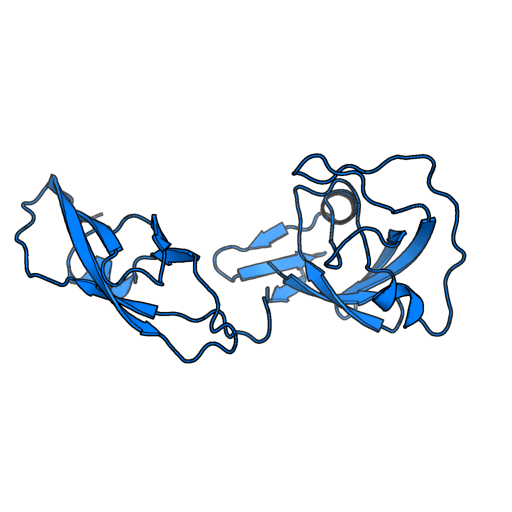1.62 155 GLN A C 1
ATOM 1194 O O . GLN A 1 155 ? -16.603 0.772 -3.328 1.00 51.62 155 GLN A O 1
ATOM 1199 N N . SER A 1 156 ? -16.741 2.454 -1.873 1.00 56.34 156 SER A N 1
ATOM 1200 C CA . SER A 1 156 ? -16.135 1.674 -0.786 1.00 56.34 156 SER A CA 1
ATOM 1201 C C . SER A 1 156 ? -17.174 0.719 -0.185 1.00 56.34 156 SER A C 1
ATOM 1203 O O . SER A 1 156 ? -17.822 1.037 0.808 1.00 56.34 156 SER A O 1
ATOM 1205 N N . PHE A 1 157 ? -17.362 -0.450 -0.800 1.00 66.31 157 PHE A N 1
ATOM 1206 C CA . PHE A 1 157 ? -18.254 -1.493 -0.280 1.00 66.31 157 PHE A CA 1
ATOM 1207 C C . PHE A 1 157 ? -17.726 -2.070 1.037 1.00 66.31 157 PHE A C 1
ATOM 1209 O O . PHE A 1 157 ? -18.509 -2.339 1.929 1.00 66.31 157 PHE A O 1
ATOM 1216 N N . LEU A 1 158 ? -16.408 -2.170 1.223 1.00 76.12 158 LEU A N 1
ATOM 1217 C CA . LEU A 1 158 ? -15.806 -2.777 2.411 1.00 76.12 158 LEU A CA 1
ATOM 1218 C C . LEU A 1 158 ? -15.045 -1.744 3.250 1.00 76.12 158 LEU A C 1
ATOM 1220 O O . LEU A 1 158 ? -14.201 -1.016 2.728 1.00 76.12 158 LEU A O 1
ATOM 1224 N N . GLY A 1 159 ? -15.333 -1.693 4.549 1.00 79.88 159 GLY A N 1
ATOM 1225 C CA . GLY A 1 159 ? -14.671 -0.828 5.522 1.00 79.88 159 GLY A CA 1
ATOM 1226 C C . GLY A 1 159 ? -14.216 -1.610 6.749 1.00 79.88 159 GLY A C 1
ATOM 1227 O O . GLY A 1 159 ? -14.691 -2.712 7.009 1.00 79.88 159 GLY A O 1
ATOM 1228 N N . ILE A 1 160 ? -13.286 -1.046 7.517 1.00 85.56 160 ILE A N 1
ATOM 1229 C CA . ILE A 1 160 ? -12.899 -1.595 8.820 1.00 85.56 160 ILE A CA 1
ATOM 1230 C C . ILE A 1 160 ? -13.571 -0.741 9.888 1.00 85.56 160 ILE A C 1
ATOM 1232 O O . ILE A 1 160 ? -13.307 0.454 9.988 1.00 85.56 160 ILE A O 1
ATOM 1236 N N . LEU A 1 161 ? -14.425 -1.361 10.695 1.00 87.81 161 LEU A N 1
ATOM 1237 C CA . LEU A 1 161 ? -14.919 -0.767 11.926 1.00 87.81 161 LEU A CA 1
ATOM 1238 C C . LEU A 1 161 ? -13.742 -0.630 12.892 1.00 87.81 161 LEU A C 1
ATOM 1240 O O . LEU A 1 161 ? -13.140 -1.635 13.271 1.00 87.81 161 LEU A O 1
ATOM 1244 N N . THR A 1 162 ? -13.427 0.593 13.303 1.00 86.25 162 THR A N 1
ATOM 1245 C CA . THR A 1 162 ? -12.397 0.862 14.309 1.00 86.25 162 THR A CA 1
ATOM 1246 C C . THR A 1 162 ? -13.010 1.536 15.532 1.00 86.25 162 THR A C 1
ATOM 1248 O O . THR A 1 162 ? -13.809 2.457 15.364 1.00 86.25 162 THR A O 1
ATOM 1251 N N . PRO A 1 163 ? -12.645 1.119 16.758 1.00 87.50 163 PRO A N 1
ATOM 1252 C CA . PRO A 1 163 ? -13.067 1.824 17.959 1.00 87.50 163 PRO A CA 1
ATOM 1253 C C . PRO A 1 163 ? -12.506 3.243 18.009 1.00 87.50 163 PRO A C 1
ATOM 1255 O O . PRO A 1 163 ? -11.332 3.464 17.708 1.00 87.50 163 PRO A O 1
ATOM 1258 N N . GLU A 1 164 ? -13.318 4.177 18.492 1.00 84.81 164 GLU A N 1
ATOM 1259 C CA . GLU A 1 164 ? -12.839 5.487 18.917 1.00 84.81 164 GLU A CA 1
ATOM 1260 C C . GLU A 1 164 ? -12.332 5.403 20.363 1.00 84.81 164 GLU A C 1
ATOM 1262 O O . GLU A 1 164 ? -13.042 4.936 21.256 1.00 84.81 164 GLU A O 1
ATOM 1267 N N . LYS A 1 165 ? -11.096 5.856 20.602 1.00 83.06 165 LYS A N 1
ATOM 1268 C CA . LYS A 1 165 ? -10.436 5.753 21.913 1.00 83.06 165 LYS A CA 1
ATOM 1269 C C . LYS A 1 165 ? -11.234 6.449 23.022 1.00 83.06 165 LYS A C 1
ATOM 1271 O O . LYS A 1 165 ? -11.527 5.823 24.034 1.00 83.06 165 LYS A O 1
ATOM 1276 N N . LEU A 1 166 ? -11.679 7.684 22.779 1.00 83.56 166 LEU A N 1
ATOM 1277 C CA . LEU A 1 166 ? -12.495 8.451 23.728 1.00 83.56 166 LEU A CA 1
ATOM 1278 C C . LEU A 1 166 ? -13.831 7.763 24.042 1.00 83.56 166 LEU A C 1
ATOM 1280 O O . LEU A 1 166 ? -14.327 7.859 25.162 1.00 83.56 166 LEU A O 1
ATOM 1284 N N . PHE A 1 167 ? -14.415 7.053 23.072 1.00 86.00 167 PHE A N 1
ATOM 1285 C CA . PHE A 1 167 ? -15.641 6.287 23.285 1.00 86.00 167 PHE A CA 1
ATOM 1286 C C . PHE A 1 167 ? -15.389 5.086 24.204 1.00 86.00 167 PHE A C 1
ATOM 1288 O O . PHE A 1 167 ? -16.125 4.890 25.169 1.00 86.00 167 PHE A O 1
ATOM 1295 N N . MET A 1 168 ? -14.336 4.308 23.936 1.00 89.12 168 MET A N 1
ATOM 1296 C CA . MET A 1 168 ? -13.963 3.163 24.776 1.00 89.12 168 MET A CA 1
ATOM 1297 C C . MET A 1 168 ? -13.652 3.587 26.216 1.00 89.12 168 MET A C 1
ATOM 1299 O O . MET A 1 168 ? -14.165 2.974 27.148 1.00 89.12 168 MET A O 1
ATOM 1303 N N . GLU A 1 169 ? -12.888 4.668 26.398 1.00 86.69 169 GLU A N 1
ATOM 1304 C CA . GLU A 1 169 ? -12.528 5.208 27.718 1.00 86.69 169 GLU A CA 1
ATOM 1305 C C . GLU A 1 169 ? -13.753 5.713 28.486 1.00 86.69 169 GLU A C 1
ATOM 1307 O O . GLU A 1 169 ? -13.936 5.383 29.656 1.00 86.69 169 GLU A O 1
ATOM 1312 N N . LYS A 1 170 ? -14.636 6.469 27.820 1.00 87.06 170 LYS A N 1
ATOM 1313 C CA . LYS A 1 170 ? -15.847 7.023 28.441 1.00 87.06 170 LYS A CA 1
ATOM 1314 C C . LYS A 1 170 ? -16.794 5.943 28.963 1.00 87.06 170 LYS A C 1
ATOM 1316 O O . LYS A 1 170 ? -17.443 6.152 29.985 1.00 87.06 170 LYS A O 1
ATOM 1321 N N . PHE A 1 171 ? -16.923 4.836 28.236 1.00 84.50 171 PHE A N 1
ATOM 1322 C CA . PHE A 1 171 ? -17.888 3.782 28.551 1.00 84.50 171 PHE A CA 1
ATOM 1323 C C . PHE A 1 171 ? -17.260 2.536 29.186 1.00 84.50 171 PHE A C 1
ATOM 1325 O O . PHE A 1 171 ? -17.994 1.609 29.520 1.00 84.50 171 PHE A O 1
ATOM 1332 N N . GLY A 1 172 ? -15.936 2.504 29.364 1.00 86.62 172 GLY A N 1
ATOM 1333 C CA . GLY A 1 172 ? -15.229 1.365 29.950 1.00 86.62 172 GLY A CA 1
ATOM 1334 C C . GLY A 1 172 ? -15.458 0.064 29.179 1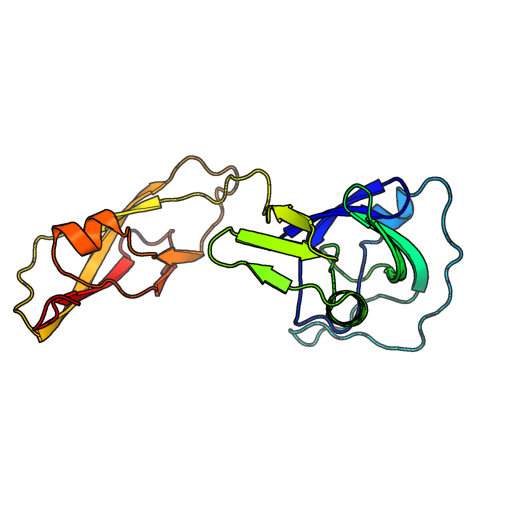.00 86.62 172 GLY A C 1
ATOM 1335 O O . GLY A 1 172 ? -15.655 -0.979 29.794 1.00 86.62 172 GLY A O 1
ATOM 1336 N N . LEU A 1 173 ? -15.492 0.130 27.846 1.00 89.06 173 LEU A N 1
ATOM 1337 C CA . LEU A 1 173 ? -15.772 -1.010 26.968 1.00 89.06 173 LEU A CA 1
ATOM 1338 C C . LEU A 1 173 ? -14.706 -1.158 25.884 1.00 89.06 173 LEU A C 1
ATOM 1340 O O . LEU A 1 173 ? -14.004 -0.206 25.547 1.00 89.06 173 LEU A O 1
ATOM 1344 N N . ALA A 1 174 ? -14.629 -2.342 25.288 1.00 91.06 174 ALA A N 1
ATOM 1345 C CA . ALA A 1 174 ? -13.811 -2.619 24.116 1.00 91.06 174 ALA A CA 1
ATOM 1346 C C . ALA A 1 174 ? -14.700 -2.939 22.909 1.00 91.06 174 ALA A C 1
ATOM 1348 O O . ALA A 1 174 ? -15.722 -3.615 23.030 1.00 91.06 174 ALA A O 1
ATOM 1349 N N . ILE A 1 175 ? -14.301 -2.474 21.724 1.00 92.44 175 ILE A N 1
ATOM 1350 C CA . ILE A 1 175 ? -14.983 -2.788 20.461 1.00 92.44 175 ILE A CA 1
ATOM 1351 C C . ILE A 1 175 ? -14.002 -3.499 19.536 1.00 92.44 175 ILE A C 1
ATOM 1353 O O . ILE A 1 175 ? -12.890 -3.019 19.301 1.00 92.44 175 ILE A O 1
ATOM 1357 N N . ALA A 1 176 ? -14.420 -4.636 18.985 1.00 91.56 176 ALA A N 1
ATOM 1358 C CA . ALA A 1 176 ? -13.584 -5.401 18.073 1.00 91.56 176 ALA A CA 1
ATOM 1359 C C . ALA A 1 176 ? -13.440 -4.695 16.719 1.00 91.56 176 ALA A C 1
ATOM 1361 O O . ALA A 1 176 ? -14.428 -4.272 16.105 1.00 91.56 176 ALA A O 1
ATOM 1362 N N . ARG A 1 177 ? -12.207 -4.654 16.200 1.00 91.06 177 ARG A N 1
ATOM 1363 C CA . ARG A 1 177 ? -11.973 -4.263 14.809 1.00 91.06 177 ARG A CA 1
ATOM 1364 C C . ARG A 1 177 ? -12.566 -5.320 13.891 1.00 91.06 177 ARG A C 1
ATOM 1366 O O . ARG A 1 177 ? -12.174 -6.481 13.958 1.00 91.06 177 ARG A O 1
ATOM 1373 N N . THR A 1 178 ? -13.512 -4.916 13.054 1.00 88.56 178 THR A N 1
ATOM 1374 C CA . THR A 1 178 ? -14.287 -5.849 12.229 1.00 88.56 178 THR A CA 1
ATOM 1375 C C . THR A 1 178 ? -14.357 -5.337 10.802 1.00 88.56 178 THR A C 1
ATOM 1377 O O . THR A 1 178 ? -14.567 -4.148 10.577 1.00 88.56 178 THR A O 1
ATOM 1380 N N . LEU A 1 179 ? -14.177 -6.228 9.832 1.00 88.44 179 LEU A N 1
ATOM 1381 C CA . LEU A 1 179 ? -14.414 -5.921 8.428 1.00 88.44 179 LEU A CA 1
ATOM 1382 C C . LEU A 1 179 ? -15.926 -5.900 8.180 1.00 88.44 179 LEU A C 1
ATOM 1384 O O . LEU A 1 179 ? -16.610 -6.874 8.491 1.00 88.44 179 LEU A O 1
ATOM 1388 N N . VAL A 1 180 ? -16.451 -4.798 7.658 1.00 87.12 180 VAL A N 1
ATOM 1389 C CA . VAL A 1 180 ? -17.889 -4.579 7.468 1.00 87.12 180 VAL A CA 1
ATOM 1390 C C . VAL A 1 180 ? -18.186 -4.136 6.042 1.00 87.12 180 VAL A C 1
ATOM 1392 O O . VAL A 1 180 ? -17.402 -3.407 5.435 1.00 87.12 180 VAL A O 1
ATOM 1395 N N . ASP A 1 181 ? -19.332 -4.559 5.512 1.00 85.75 181 ASP A N 1
ATOM 1396 C CA . ASP A 1 181 ? -19.859 -4.032 4.256 1.00 85.75 181 ASP A CA 1
ATOM 1397 C C . ASP A 1 181 ? -20.660 -2.756 4.541 1.00 85.75 181 ASP A C 1
ATOM 1399 O O . ASP A 1 181 ? -21.723 -2.795 5.160 1.00 85.75 181 ASP A O 1
ATOM 1403 N N . SER A 1 182 ? -20.138 -1.608 4.112 1.00 75.88 182 SER A N 1
ATOM 1404 C CA . SER A 1 182 ? -20.749 -0.305 4.388 1.00 75.88 182 SER A CA 1
ATOM 1405 C C . SER A 1 182 ? -21.998 -0.024 3.539 1.00 75.88 182 SER A C 1
ATOM 1407 O O . SER A 1 182 ? -22.698 0.962 3.791 1.00 75.88 182 SER A O 1
ATOM 1409 N N . ASN A 1 183 ? -22.300 -0.855 2.533 1.00 76.88 183 ASN A N 1
ATOM 1410 C CA . ASN A 1 183 ? -23.540 -0.765 1.756 1.00 76.88 183 ASN A CA 1
ATOM 1411 C C . ASN A 1 183 ? -24.719 -1.446 2.453 1.00 76.88 183 ASN A C 1
ATOM 1413 O O . ASN A 1 183 ? -25.868 -1.183 2.093 1.00 76.88 183 ASN A O 1
ATOM 1417 N N . GLN A 1 184 ? -24.458 -2.292 3.451 1.00 81.25 184 GLN A N 1
ATOM 1418 C CA . GLN A 1 184 ? -25.522 -2.868 4.256 1.00 81.25 184 GLN A CA 1
ATOM 1419 C C . GLN A 1 184 ? -26.131 -1.793 5.159 1.00 81.25 184 GLN A C 1
ATOM 1421 O O . GLN A 1 184 ? -25.429 -0.996 5.779 1.00 81.25 184 GLN A O 1
ATOM 1426 N N . SER A 1 185 ? -27.462 -1.781 5.252 1.00 82.06 185 SER A N 1
ATOM 1427 C CA . SER A 1 185 ? -28.185 -0.876 6.156 1.00 82.06 185 SER A CA 1
ATOM 1428 C C . SER A 1 185 ? -27.886 -1.175 7.628 1.00 82.06 185 SER A C 1
ATOM 1430 O O . SER A 1 185 ? -27.968 -0.282 8.476 1.00 82.06 185 SER A O 1
ATOM 1432 N N . VAL A 1 186 ? -27.514 -2.425 7.917 1.00 90.88 186 VAL A N 1
ATOM 1433 C CA . VAL A 1 186 ? -27.168 -2.933 9.240 1.00 90.88 186 VAL A CA 1
ATOM 1434 C C . VAL A 1 186 ? -25.816 -3.627 9.167 1.00 90.88 186 VAL A C 1
ATOM 1436 O O . VAL A 1 186 ? -25.621 -4.524 8.353 1.00 90.88 186 VAL A O 1
ATOM 1439 N N . ILE A 1 187 ? -24.918 -3.246 10.066 1.00 92.38 187 ILE A N 1
ATOM 1440 C CA . ILE A 1 187 ? -23.659 -3.938 10.339 1.00 92.38 187 ILE A CA 1
ATOM 1441 C C . ILE A 1 187 ? -23.677 -4.471 11.774 1.00 92.38 187 ILE A C 1
ATOM 1443 O O . ILE A 1 187 ? -24.501 -4.063 12.595 1.00 92.38 187 ILE A O 1
ATOM 1447 N N . PHE A 1 188 ? -22.758 -5.379 12.091 1.00 92.75 188 PHE A N 1
ATOM 1448 C CA . PHE A 1 188 ? -22.669 -5.990 13.414 1.00 92.75 188 PHE A CA 1
ATOM 1449 C C . PHE A 1 188 ? -21.387 -5.563 14.121 1.00 92.75 188 PHE A C 1
ATOM 1451 O O . PHE A 1 188 ? -20.283 -5.748 13.613 1.00 92.75 188 PHE A O 1
ATOM 1458 N N . THR A 1 189 ? -21.546 -4.987 15.308 1.00 92.75 189 THR A N 1
ATOM 1459 C CA . THR A 1 189 ? -20.452 -4.511 16.151 1.00 92.75 189 THR A CA 1
ATOM 1460 C C . THR A 1 189 ? -20.304 -5.430 17.353 1.00 92.75 189 THR A C 1
ATOM 1462 O O . THR A 1 189 ? -21.233 -5.556 18.145 1.00 92.75 189 THR A O 1
ATOM 1465 N N . ARG A 1 190 ? -19.140 -6.063 17.520 1.00 94.38 190 ARG A N 1
ATOM 1466 C CA . ARG A 1 190 ? -18.843 -6.857 18.719 1.00 94.38 190 ARG A CA 1
ATOM 1467 C C . ARG A 1 190 ? -18.296 -5.944 19.813 1.00 94.38 190 ARG A C 1
ATOM 1469 O O . ARG A 1 190 ? -17.266 -5.297 19.616 1.00 94.38 190 ARG A O 1
ATOM 1476 N N . VAL A 1 191 ? -19.001 -5.901 20.936 1.00 93.81 191 VAL A N 1
ATOM 1477 C CA . VAL A 1 191 ? -18.682 -5.093 22.116 1.00 93.81 191 VAL A CA 1
ATOM 1478 C C . VAL A 1 191 ? -18.371 -6.028 23.276 1.00 93.81 191 VAL A C 1
ATOM 1480 O O . VAL A 1 191 ? -19.078 -7.013 23.472 1.00 93.81 191 VAL A O 1
ATOM 1483 N N . LEU A 1 192 ? -17.336 -5.709 24.042 1.00 93.12 192 LEU A N 1
ATOM 1484 C CA . LEU A 1 192 ? -16.953 -6.384 25.276 1.00 93.12 192 LEU A CA 1
ATOM 1485 C C . LEU A 1 192 ? -16.992 -5.367 26.417 1.00 93.12 192 LEU A C 1
ATOM 1487 O O . LEU A 1 192 ? -16.337 -4.329 26.333 1.00 93.12 192 LEU A O 1
ATOM 1491 N N . THR A 1 193 ? -17.712 -5.689 27.486 1.00 92.12 193 THR A N 1
ATOM 1492 C CA . THR A 1 193 ? -17.636 -4.958 28.753 1.00 92.12 193 THR A CA 1
ATOM 1493 C C . THR A 1 193 ? -16.705 -5.743 29.677 1.00 92.12 193 THR A C 1
ATOM 1495 O O . THR A 1 193 ? -17.129 -6.768 30.209 1.00 92.12 193 THR A O 1
ATOM 1498 N N . PRO A 1 194 ? -15.435 -5.346 29.853 1.00 85.56 194 PRO A N 1
ATOM 1499 C CA . PRO A 1 194 ? -14.513 -6.062 30.726 1.00 85.56 194 PRO A CA 1
ATOM 1500 C C . PRO A 1 194 ? -14.968 -6.019 32.196 1.00 85.56 194 PRO A C 1
ATOM 1502 O O . PRO A 1 194 ? -15.696 -5.124 32.624 1.00 85.56 194 PRO A O 1
ATOM 1505 N N . ASP A 1 195 ? -14.558 -7.018 32.973 1.00 78.94 195 ASP A N 1
ATOM 1506 C CA . ASP A 1 195 ? -14.824 -7.152 34.412 1.00 78.94 195 ASP A CA 1
ATOM 1507 C C . ASP A 1 195 ? -13.870 -6.308 35.285 1.00 78.94 195 ASP A C 1
ATOM 1509 O O . ASP A 1 195 ? -14.145 -6.071 36.463 1.00 78.94 195 ASP A O 1
ATOM 1513 N N . ARG A 1 196 ? -12.773 -5.807 34.699 1.00 62.06 196 ARG A N 1
ATOM 1514 C CA . ARG A 1 196 ? -11.840 -4.828 35.279 1.00 62.06 196 ARG A CA 1
ATOM 1515 C C . ARG A 1 196 ? -11.456 -3.786 34.225 1.00 62.06 196 ARG A C 1
ATOM 1517 O O . ARG A 1 196 ? -11.185 -4.145 33.084 1.00 62.06 196 ARG A O 1
ATOM 1524 N N . LEU A 1 197 ? -11.426 -2.505 34.605 1.00 54.34 197 LEU A N 1
ATOM 1525 C CA . LEU A 1 197 ? -10.895 -1.431 33.755 1.00 54.34 197 LEU A CA 1
ATOM 1526 C C . LEU A 1 197 ? -9.429 -1.759 33.410 1.00 54.34 197 LEU A C 1
ATOM 1528 O O . LEU A 1 197 ? -8.629 -1.949 34.328 1.00 54.34 197 LEU A O 1
ATOM 1532 N N . MET A 1 198 ? -9.120 -1.893 32.114 1.00 50.16 198 MET A N 1
ATOM 1533 C CA . MET A 1 198 ? -7.741 -1.955 31.604 1.00 50.16 198 MET A CA 1
ATOM 1534 C C . MET A 1 198 ? -7.083 -0.581 31.668 1.00 50.16 198 MET A C 1
ATOM 1536 O O . MET A 1 198 ? -7.804 0.416 31.435 1.00 50.16 198 MET A O 1
#

Radius of gyration: 21.82 Å; Cα contacts (8 Å, |Δi|>4): 400; chains: 1; bounding box: 50×31×57 Å